Protein AF-U9TF08-F1 (afdb_monomer_lite)

Secondary structure (DSSP, 8-state):
-----TT-SS-EEEEEETTTTEEEEE--TT-EEEE-SSS-EEEE-STT-EEEES---TTTGGGT-TT------S---EEEE-STT-EEEE-TT-EEEE-STT-EEEE-----TT--S---EES-EEEEESTT-EEEE-SS-EES-EEEEEEES-EEE-TT-BS-EEEEEEES-EEE-SS-BS-EEEEEEES-EEEE-STT-EEEE-SBS-EEEE-TT-EEEESS--SEEE-

Sequence (231 aa):
MAQIPALLESGIVIGGDLEENQWVVIPYDEMNVSVKCNFPKVVHTGYKGLVYGDVLPTYWEAVAYPDEPFMPVEAPGEFVTTGKESKIWAGNGSSTVAMGEQSRIIIGIEYSPEDEEEHTINGCKAFALGDSSSASFKNPPGSDNLLITAGIDSYIDLGEATKSVGMVAGDNSTLYARDANDNVAIATGYHCDVNAENTNNTVIITGENSSAAVGEHGIIFASRILESFTI

Organism: Rhizophagus irregularis (strain DAOM 181602 / DAOM 197198 / MUCL 43194) (NCBI:txid747089)

Foldseek 3Di:
DDPDPPQFPAWDFPDDDPVQLETETEHEACGEAERDTAAYAYEYEHAQYEYEEQADPPPPVCPPDVPDDPRPPDHEYEEEYQHALYEYEGEALYEYEYNHANYEYEYEYDDDPPDPDDDEHENYEYEFEHHNYEYEYDDDEYEHYEYEYEYANYEYYNAAYEPYEYEYYEYCYEYHQQNYANYEYEYAEEAYEYENADPNYEYEYAYPAYEYEHHHPYHYHYPDDYPYYYD

Structure (mmCIF, N/CA/C/O backbone):
data_AF-U9TF08-F1
#
_entry.id   AF-U9TF08-F1
#
loop_
_atom_site.group_PDB
_atom_site.id
_atom_site.type_symbol
_atom_site.label_atom_id
_atom_site.label_alt_id
_atom_site.label_comp_id
_atom_site.label_asym_id
_atom_site.label_entity_id
_atom_site.label_seq_id
_atom_site.pdbx_PDB_ins_code
_atom_site.Cartn_x
_atom_site.Cartn_y
_atom_site.Cartn_z
_atom_site.occupancy
_atom_site.B_iso_or_equiv
_atom_site.auth_seq_id
_atom_site.auth_comp_id
_atom_site.auth_asym_id
_atom_site.auth_atom_id
_atom_site.pdbx_PDB_model_num
ATOM 1 N N . MET A 1 1 ? -11.471 -4.880 37.151 1.00 24.72 1 MET A N 1
ATOM 2 C CA . MET A 1 1 ? -12.488 -4.259 36.279 1.00 24.72 1 MET A CA 1
ATOM 3 C C . MET A 1 1 ? -11.692 -3.444 35.277 1.00 24.72 1 MET A C 1
ATOM 5 O O . MET A 1 1 ? -11.016 -2.526 35.715 1.00 24.72 1 MET A O 1
ATOM 9 N N . ALA A 1 2 ? -11.612 -3.874 34.016 1.00 29.70 2 ALA A N 1
ATOM 10 C CA . ALA A 1 2 ? -10.819 -3.164 33.013 1.00 29.70 2 ALA A CA 1
ATOM 11 C C . ALA A 1 2 ? -11.474 -1.801 32.753 1.00 29.70 2 ALA A C 1
ATOM 13 O O . ALA A 1 2 ? -12.671 -1.749 32.466 1.00 29.70 2 ALA A O 1
ATOM 14 N N . GLN A 1 3 ? -10.729 -0.709 32.929 1.00 33.22 3 GLN A N 1
ATOM 15 C CA . GLN A 1 3 ? -11.180 0.604 32.480 1.00 33.22 3 GLN A CA 1
ATOM 16 C C . GLN A 1 3 ? -11.147 0.588 30.954 1.00 33.22 3 GLN A C 1
ATOM 18 O O . GLN A 1 3 ? -10.087 0.464 30.354 1.00 33.22 3 GLN A O 1
ATOM 23 N N . ILE A 1 4 ? -12.326 0.647 30.342 1.00 41.34 4 ILE A N 1
ATOM 24 C CA . ILE A 1 4 ? -12.471 0.840 28.903 1.00 41.34 4 ILE A CA 1
ATOM 25 C C . ILE A 1 4 ? -12.124 2.316 28.639 1.00 41.34 4 ILE A C 1
ATOM 27 O O . ILE A 1 4 ? -12.751 3.177 29.266 1.00 41.34 4 ILE A O 1
ATOM 31 N N . PRO A 1 5 ? -11.136 2.635 27.781 1.00 45.94 5 PRO A N 1
ATOM 32 C CA . PRO A 1 5 ? -10.860 4.010 27.382 1.00 45.94 5 PRO A CA 1
ATOM 33 C C . PRO A 1 5 ? -12.136 4.710 26.912 1.00 45.94 5 PRO A C 1
ATOM 35 O O . PRO A 1 5 ? -12.959 4.111 26.221 1.00 45.94 5 PRO A O 1
ATOM 38 N N . ALA A 1 6 ? -12.275 5.997 27.234 1.00 41.69 6 ALA A N 1
ATOM 39 C CA . ALA A 1 6 ? -13.454 6.802 26.901 1.00 41.69 6 ALA A CA 1
ATOM 40 C C . ALA A 1 6 ? -13.754 6.911 25.385 1.00 41.69 6 ALA A C 1
ATOM 42 O O . ALA A 1 6 ? -14.790 7.446 25.013 1.00 41.69 6 ALA A O 1
ATOM 43 N N . LEU A 1 7 ? -12.864 6.406 24.522 1.00 50.41 7 LEU A N 1
ATOM 44 C CA . LEU A 1 7 ? -12.951 6.459 23.060 1.00 50.41 7 LEU A CA 1
ATOM 45 C C . LEU A 1 7 ? -13.514 5.182 22.407 1.00 50.41 7 LEU A C 1
ATOM 47 O O . LEU A 1 7 ? -13.626 5.133 21.186 1.00 50.41 7 LEU A O 1
ATOM 51 N N . LEU A 1 8 ? -13.867 4.148 23.180 1.00 49.28 8 LEU A N 1
ATOM 52 C CA . LEU A 1 8 ? -14.527 2.947 22.655 1.00 49.28 8 LEU A CA 1
ATOM 53 C C . LEU A 1 8 ? -16.046 3.081 22.786 1.00 49.28 8 LEU A C 1
ATOM 55 O O . LEU A 1 8 ? -16.654 2.587 23.739 1.00 49.28 8 LEU A O 1
ATOM 59 N N . GLU A 1 9 ? -16.673 3.745 21.816 1.00 46.28 9 GLU A N 1
ATOM 60 C CA . GLU A 1 9 ? -18.125 3.694 21.668 1.00 46.28 9 GLU A CA 1
ATOM 61 C C . GLU A 1 9 ? -18.506 2.326 21.105 1.00 46.28 9 GLU A C 1
ATOM 63 O O . GLU A 1 9 ? -18.488 2.092 19.901 1.00 46.28 9 GLU A O 1
ATOM 68 N N . SER A 1 10 ? -18.874 1.417 22.012 1.00 52.81 10 SER A N 1
ATOM 69 C CA . SER A 1 10 ? -19.314 0.043 21.741 1.00 52.81 10 SER A CA 1
ATOM 70 C C . SER A 1 10 ? -18.241 -0.870 21.122 1.00 52.81 10 SER A C 1
ATOM 72 O O . SER A 1 10 ? -17.774 -0.708 20.010 1.00 52.81 10 SER A O 1
ATOM 74 N N . GLY A 1 11 ? -17.833 -1.888 21.870 1.00 55.47 11 GLY A N 1
ATOM 75 C CA . GLY A 1 11 ? -16.849 -2.876 21.439 1.00 55.47 11 GLY A CA 1
ATOM 76 C C . GLY A 1 11 ? -16.552 -3.824 22.589 1.00 55.47 11 GLY A C 1
ATOM 77 O O . GLY A 1 11 ? -16.727 -3.464 23.756 1.00 55.47 11 GLY A O 1
ATOM 78 N N . ILE A 1 12 ? -16.149 -5.054 22.284 1.00 58.81 12 ILE A N 1
ATOM 79 C CA . ILE A 1 12 ? -15.713 -5.996 23.314 1.00 58.81 12 ILE A CA 1
ATOM 80 C C . ILE A 1 12 ? -14.197 -5.862 23.454 1.00 58.81 12 ILE A C 1
ATOM 82 O O . ILE A 1 12 ? -13.452 -6.182 22.530 1.00 58.81 12 ILE A O 1
ATOM 86 N N . VAL A 1 13 ? -13.732 -5.418 24.623 1.00 61.38 13 VAL A N 1
ATOM 87 C CA . VAL A 1 13 ? -12.320 -5.545 25.012 1.00 61.38 13 VAL A CA 1
ATOM 88 C C . VAL A 1 13 ? -12.133 -6.944 25.596 1.00 61.38 13 VAL A C 1
ATOM 90 O O . VAL A 1 13 ? -12.687 -7.250 26.651 1.00 61.38 13 VAL A O 1
ATOM 93 N N . ILE A 1 14 ? -11.408 -7.817 24.893 1.00 57.75 14 ILE A N 1
ATOM 94 C CA . ILE A 1 14 ? -11.276 -9.242 25.267 1.00 57.75 14 ILE A CA 1
ATOM 95 C C . ILE A 1 14 ? -10.065 -9.487 26.173 1.00 57.75 14 ILE A C 1
ATOM 97 O O . ILE A 1 14 ? -10.019 -10.470 26.912 1.00 57.75 14 ILE A O 1
ATOM 101 N N . GLY A 1 15 ? -9.101 -8.573 26.172 1.00 52.22 15 GLY A N 1
ATOM 102 C CA . GLY A 1 15 ? -7.923 -8.671 27.015 1.00 52.22 15 GLY A CA 1
ATOM 103 C C . GLY A 1 15 ? -6.925 -7.570 26.715 1.00 52.22 15 GLY A C 1
ATOM 104 O O . GLY A 1 15 ? -7.007 -6.895 25.687 1.00 52.22 15 GLY A O 1
ATOM 105 N N . GLY A 1 16 ? -5.998 -7.393 27.642 1.00 54.88 16 GLY A N 1
ATOM 106 C CA . GLY A 1 16 ? -4.939 -6.419 27.524 1.00 54.88 16 GLY A CA 1
ATOM 107 C C . GLY A 1 16 ? -4.168 -6.260 28.821 1.00 54.88 16 GLY A C 1
ATOM 108 O O . GLY A 1 16 ? -4.710 -6.524 29.897 1.00 54.88 16 GLY A O 1
ATOM 109 N N . ASP A 1 17 ? -2.916 -5.845 28.702 1.00 55.00 17 ASP A N 1
ATOM 110 C CA . ASP A 1 17 ? -2.120 -5.414 29.839 1.00 55.00 17 ASP A CA 1
ATOM 111 C C . ASP A 1 17 ? -2.263 -3.893 29.972 1.00 55.00 17 ASP A C 1
ATOM 113 O O . ASP A 1 17 ? -1.914 -3.134 29.066 1.00 55.00 17 ASP A O 1
ATOM 117 N N . LEU A 1 18 ? -2.851 -3.455 31.088 1.00 54.03 18 LEU A N 1
ATOM 118 C CA . LEU A 1 18 ? -3.032 -2.035 31.393 1.00 54.03 18 LEU A CA 1
ATOM 119 C C . LEU A 1 18 ? -1.706 -1.354 31.745 1.00 54.03 18 LEU A C 1
ATOM 121 O O . LEU A 1 18 ? -1.601 -0.145 31.575 1.00 54.03 18 LEU A O 1
ATOM 125 N N . GLU A 1 19 ? -0.719 -2.105 32.235 1.00 55.47 19 GLU A N 1
ATOM 126 C CA . GLU A 1 19 ? 0.608 -1.586 32.568 1.00 55.47 19 GLU A CA 1
ATOM 127 C C . GLU A 1 19 ? 1.481 -1.459 31.310 1.00 55.47 19 GLU A C 1
ATOM 129 O O . GLU A 1 19 ? 2.308 -0.553 31.232 1.00 55.47 19 GLU A O 1
ATOM 134 N N . GLU A 1 20 ? 1.245 -2.302 30.295 1.00 54.75 20 GLU A N 1
ATOM 135 C CA . GLU A 1 20 ? 1.981 -2.277 29.019 1.00 54.75 20 GLU A CA 1
ATOM 136 C C . GLU A 1 20 ? 1.215 -1.630 27.848 1.00 54.75 20 GLU A C 1
ATOM 138 O O . GLU A 1 20 ? 1.704 -1.650 26.721 1.00 54.75 20 GLU A O 1
ATOM 143 N N . ASN A 1 21 ? 0.032 -1.045 28.084 1.00 57.72 21 ASN A N 1
ATOM 144 C CA . ASN A 1 21 ? -0.818 -0.399 27.065 1.00 57.72 21 ASN A CA 1
ATOM 145 C C . ASN A 1 21 ? -1.218 -1.297 25.868 1.00 57.72 21 ASN A C 1
ATOM 147 O O . ASN A 1 21 ? -1.594 -0.810 24.803 1.00 57.72 21 ASN A O 1
ATOM 151 N N . GLN A 1 22 ? -1.204 -2.618 26.040 1.00 61.88 22 GLN A N 1
ATOM 152 C CA . GLN A 1 22 ? -1.579 -3.567 24.990 1.00 61.88 22 GLN A CA 1
ATOM 153 C C . GLN A 1 22 ? -3.049 -3.933 25.131 1.00 61.88 22 GLN A C 1
ATOM 155 O O . GLN A 1 22 ? -3.427 -4.513 26.143 1.00 61.88 22 GLN A O 1
ATOM 160 N N . TRP A 1 23 ? -3.883 -3.671 24.125 1.00 65.38 23 TRP A N 1
ATOM 161 C CA . TRP A 1 23 ? -5.315 -3.998 24.169 1.00 65.38 23 TRP A CA 1
ATOM 162 C C . TRP A 1 23 ? -5.754 -4.715 22.910 1.00 65.38 23 TRP A C 1
ATOM 164 O O . TRP A 1 23 ? -5.367 -4.292 21.829 1.00 65.38 23 TRP A O 1
ATOM 174 N N . VAL A 1 24 ? -6.613 -5.727 23.056 1.00 68.00 24 VAL A N 1
ATOM 175 C CA . VAL A 1 24 ? -7.342 -6.351 21.946 1.00 68.00 24 VAL A CA 1
ATOM 176 C C . VAL A 1 24 ? -8.797 -5.908 21.991 1.00 68.00 24 VAL A C 1
ATOM 178 O O . VAL A 1 24 ? -9.553 -6.265 22.904 1.00 68.00 24 VAL A O 1
ATOM 181 N N . VAL A 1 25 ? -9.187 -5.141 20.978 1.00 69.44 25 VAL A N 1
ATOM 182 C CA . VAL A 1 25 ? -10.553 -4.647 20.786 1.00 69.44 25 VAL A CA 1
ATOM 183 C C . VAL A 1 25 ? -11.191 -5.410 19.633 1.00 69.44 25 VAL A C 1
ATOM 185 O O . VAL A 1 25 ? -10.618 -5.418 18.545 1.00 69.44 25 VAL A O 1
ATOM 188 N N . ILE A 1 26 ? -12.371 -6.000 19.868 1.00 71.81 26 ILE A N 1
ATOM 189 C CA . ILE A 1 26 ? -13.253 -6.548 18.828 1.00 71.81 26 ILE A CA 1
ATOM 190 C C . ILE A 1 26 ? -14.518 -5.674 18.719 1.00 71.81 26 ILE A C 1
ATOM 192 O O . ILE A 1 26 ? -15.444 -5.815 19.526 1.00 71.81 26 ILE A O 1
ATOM 196 N N . PRO A 1 27 ? -14.551 -4.743 17.757 1.00 70.62 27 PRO A N 1
ATOM 197 C CA . PRO A 1 27 ? -15.706 -3.914 17.423 1.00 70.62 27 PRO A CA 1
ATOM 198 C C . PRO A 1 27 ? -16.693 -4.633 16.478 1.00 70.62 27 PRO A C 1
ATOM 200 O O . PRO A 1 27 ? -16.339 -5.619 15.821 1.00 70.62 27 PRO A O 1
ATOM 203 N N . TYR A 1 28 ? -17.928 -4.125 16.417 1.00 75.12 28 TYR A N 1
ATOM 204 C CA . TYR A 1 28 ? -19.001 -4.592 15.524 1.00 75.12 28 TYR A CA 1
ATOM 205 C C . TYR A 1 28 ? -19.002 -3.820 14.187 1.00 75.12 28 TYR A C 1
ATOM 207 O O . TYR A 1 28 ? -18.103 -3.026 13.921 1.00 75.12 28 TYR A O 1
ATOM 215 N N . ASP A 1 29 ? -19.996 -4.071 13.331 1.00 79.69 29 ASP A N 1
ATOM 216 C CA . ASP A 1 29 ? -20.198 -3.331 12.078 1.00 79.69 29 ASP A CA 1
ATOM 217 C C . ASP A 1 29 ? -20.279 -1.814 12.322 1.00 79.69 29 ASP A C 1
ATOM 219 O O . ASP A 1 29 ? -20.870 -1.363 13.303 1.00 79.69 29 ASP A O 1
ATOM 223 N N . GLU A 1 30 ? -19.688 -1.045 11.405 1.00 77.56 30 GLU A N 1
ATOM 224 C CA . GLU A 1 30 ? -19.712 0.423 11.324 1.00 77.56 30 GLU A CA 1
ATOM 225 C C . GLU A 1 30 ? -19.108 1.156 12.532 1.00 77.56 30 GLU A C 1
ATOM 227 O O . GLU A 1 30 ? -19.297 2.361 12.699 1.00 77.56 30 GLU A O 1
ATOM 232 N N . MET A 1 31 ? -18.359 0.450 13.380 1.00 73.38 31 MET A N 1
ATOM 233 C CA . MET A 1 31 ? -17.754 1.045 14.565 1.00 73.38 31 MET A CA 1
ATOM 234 C C . MET A 1 31 ? -16.397 1.677 14.280 1.00 73.38 31 MET A C 1
ATOM 236 O O . MET A 1 31 ? -15.546 1.135 13.572 1.00 73.38 31 MET A O 1
ATOM 240 N N . ASN A 1 32 ? -16.187 2.830 14.911 1.00 72.44 32 ASN A N 1
ATOM 241 C CA . ASN A 1 32 ? -14.924 3.543 14.878 1.00 72.44 32 ASN A CA 1
ATOM 242 C C . ASN A 1 32 ? -14.111 3.175 16.121 1.00 72.44 32 ASN A C 1
ATOM 244 O O . ASN A 1 32 ? -14.554 3.379 17.250 1.00 72.44 32 ASN A O 1
ATOM 248 N N . VAL A 1 33 ? -12.900 2.671 15.918 1.00 71.19 33 VAL A N 1
ATOM 249 C CA . VAL A 1 33 ? -11.935 2.389 16.978 1.00 71.19 33 VAL A CA 1
ATOM 250 C C . VAL A 1 33 ? -10.788 3.375 16.847 1.00 71.19 33 VAL A C 1
ATOM 252 O O . VAL A 1 33 ? -9.981 3.272 15.930 1.00 71.19 33 VAL A O 1
ATOM 255 N N . SER A 1 34 ? -10.711 4.334 17.767 1.00 69.69 34 SER A N 1
ATOM 256 C CA . SER A 1 34 ? -9.551 5.216 17.900 1.00 69.69 34 SER A CA 1
ATOM 257 C C . SER A 1 34 ? -8.693 4.734 19.055 1.00 69.69 34 SER A C 1
ATOM 259 O O . SER A 1 34 ? -9.174 4.652 20.188 1.00 69.69 34 SER A O 1
ATOM 261 N N . VAL A 1 35 ? -7.433 4.402 18.771 1.00 65.50 35 VAL A N 1
ATOM 262 C CA . VAL A 1 35 ? -6.493 3.982 19.808 1.00 65.50 35 VAL A CA 1
ATOM 263 C C . VAL A 1 35 ? -5.399 5.020 19.978 1.00 65.50 35 VAL A C 1
ATOM 265 O O . VAL A 1 35 ? -4.697 5.362 19.032 1.00 65.50 35 VAL A O 1
ATOM 268 N N . LYS A 1 36 ? -5.299 5.524 21.210 1.00 57.78 36 LYS A N 1
ATOM 269 C CA . LYS A 1 36 ? -4.335 6.534 21.653 1.00 57.78 36 LYS A CA 1
ATOM 270 C C . LYS A 1 36 ? -3.498 5.952 22.790 1.00 57.78 36 LYS A C 1
ATOM 272 O O . LYS A 1 36 ? -3.764 6.231 23.959 1.00 57.78 36 LYS A O 1
ATOM 277 N N . CYS A 1 37 ? -2.584 5.041 22.475 1.00 52.22 37 CYS A N 1
ATOM 278 C CA . CYS A 1 37 ? -1.717 4.409 23.469 1.00 52.22 37 CYS A CA 1
ATOM 279 C C . CYS A 1 37 ? -0.435 3.875 22.841 1.00 52.22 37 CYS A C 1
ATOM 281 O O . CYS A 1 37 ? -0.342 3.769 21.623 1.00 52.22 37 CYS A O 1
ATOM 283 N N . ASN A 1 38 ? 0.523 3.488 23.680 1.00 53.28 38 ASN A N 1
ATOM 284 C CA . ASN A 1 38 ? 1.717 2.782 23.225 1.00 53.28 38 ASN A CA 1
ATOM 285 C C . ASN A 1 38 ? 1.347 1.309 22.964 1.00 53.28 38 ASN A C 1
ATOM 287 O O . ASN A 1 38 ? 0.740 0.688 23.825 1.00 53.28 38 ASN A O 1
ATOM 291 N N . PHE A 1 39 ? 1.724 0.731 21.819 1.00 63.91 39 PHE A N 1
ATOM 292 C CA . PHE A 1 39 ? 1.479 -0.685 21.458 1.00 63.91 39 PHE A CA 1
ATOM 293 C C . PHE A 1 39 ? 0.009 -1.122 21.235 1.00 63.91 39 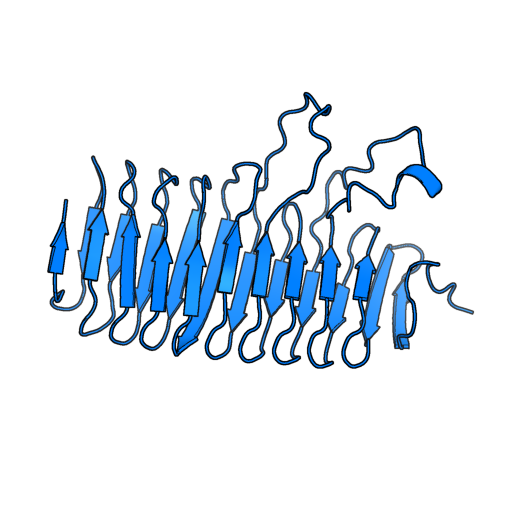PHE A C 1
ATOM 295 O O . PHE A 1 39 ? -0.389 -2.206 21.686 1.00 63.91 39 PHE A O 1
ATOM 302 N N . PRO A 1 40 ? -0.821 -0.349 20.512 1.00 68.50 40 PRO A N 1
ATOM 303 C CA . PRO A 1 40 ? -2.195 -0.755 20.241 1.00 68.50 40 PRO A CA 1
ATOM 304 C C . PRO A 1 40 ? -2.246 -2.013 19.357 1.00 68.50 40 PRO A C 1
ATOM 306 O O . PRO A 1 40 ? -1.500 -2.116 18.383 1.00 68.50 40 PRO A O 1
ATOM 309 N N . LYS A 1 41 ? -3.145 -2.958 19.681 1.00 76.75 41 LYS A N 1
ATOM 310 C CA . LYS A 1 41 ? -3.399 -4.185 18.900 1.00 76.75 41 LYS A CA 1
ATOM 311 C C . LYS A 1 41 ? -4.879 -4.348 18.563 1.00 76.75 41 LYS A C 1
ATOM 313 O O . LYS A 1 41 ? -5.631 -5.020 19.263 1.00 76.75 41 LYS A O 1
ATOM 318 N N . VAL A 1 42 ? -5.340 -3.753 17.471 1.00 77.00 42 VAL A N 1
ATOM 319 C CA . VAL A 1 42 ? -6.777 -3.786 17.133 1.00 77.00 42 VAL A CA 1
ATOM 320 C C . VAL A 1 42 ? -7.100 -4.927 16.182 1.00 77.00 42 VAL A C 1
ATOM 322 O O . VAL A 1 42 ? -6.393 -5.123 15.198 1.00 77.00 42 VAL A O 1
ATOM 325 N N . VAL A 1 43 ? -8.211 -5.628 16.431 1.00 81.00 43 VAL A N 1
ATOM 326 C CA . VAL A 1 43 ? -8.800 -6.575 15.476 1.00 81.00 43 VAL A CA 1
ATOM 327 C C . VAL A 1 43 ? -10.247 -6.174 15.197 1.00 81.00 43 VAL A C 1
ATOM 329 O O . VAL A 1 43 ? -11.154 -6.511 15.951 1.00 81.00 43 VAL A O 1
ATOM 332 N N . HIS A 1 44 ? -10.479 -5.473 14.090 1.00 78.00 44 HIS A N 1
ATOM 333 C CA . HIS A 1 44 ? -11.811 -5.107 13.613 1.00 78.00 44 HIS A CA 1
ATOM 334 C C . HIS A 1 44 ? -12.393 -6.203 12.712 1.00 78.00 44 HIS A C 1
ATOM 336 O O . HIS A 1 44 ? -11.731 -6.680 11.799 1.00 78.00 44 HIS A O 1
ATOM 342 N N . THR A 1 45 ? -13.643 -6.613 12.929 1.00 83.00 45 THR A N 1
ATOM 343 C CA . THR A 1 45 ? -14.276 -7.652 12.083 1.00 83.00 45 THR A CA 1
ATOM 344 C C . THR A 1 45 ? -15.536 -7.189 11.370 1.00 83.00 45 THR A C 1
ATOM 346 O O . THR A 1 45 ? -15.938 -7.814 10.391 1.00 83.00 45 THR A O 1
ATOM 349 N N . GLY A 1 46 ? -16.129 -6.083 11.818 1.00 78.56 46 GLY A N 1
ATOM 350 C CA . GLY A 1 46 ? -17.375 -5.583 11.263 1.00 78.56 46 GLY A CA 1
ATOM 351 C C . GLY A 1 46 ? -17.246 -4.903 9.899 1.00 78.56 46 GLY A C 1
ATOM 352 O O . GLY A 1 46 ? -16.204 -4.340 9.566 1.00 78.56 46 GLY A O 1
ATOM 353 N N . TYR A 1 47 ? -18.329 -4.942 9.127 1.00 85.44 47 TYR A N 1
ATOM 354 C CA . TYR A 1 47 ? -18.517 -4.217 7.869 1.00 85.44 47 TYR A CA 1
ATOM 355 C C . TYR A 1 47 ? -18.336 -2.709 8.064 1.00 85.44 47 TYR A C 1
ATOM 357 O O . TYR A 1 47 ? -18.829 -2.170 9.048 1.00 85.44 47 TYR A O 1
ATOM 365 N N . LYS A 1 48 ? -17.658 -2.016 7.138 1.00 83.12 48 LYS A N 1
ATOM 366 C CA . LYS A 1 48 ? -17.428 -0.555 7.195 1.00 83.12 48 LYS A CA 1
ATOM 367 C C . LYS A 1 48 ? -16.771 -0.058 8.486 1.00 83.12 48 LYS A C 1
ATOM 369 O O . LYS A 1 48 ? -16.971 1.082 8.900 1.00 83.12 48 LYS A O 1
ATOM 374 N N . GLY A 1 49 ? -15.969 -0.909 9.115 1.00 76.88 49 GLY A N 1
ATOM 375 C CA . GLY A 1 49 ? -15.193 -0.538 10.285 1.00 76.88 49 GLY A CA 1
ATOM 376 C C . GLY A 1 49 ? -14.159 0.532 10.000 1.00 76.88 49 GLY A C 1
ATOM 377 O O . GLY A 1 49 ? -13.566 0.548 8.919 1.00 76.88 49 GLY A O 1
ATOM 378 N N . LEU A 1 50 ? -13.870 1.369 10.990 1.00 77.62 50 LEU A N 1
ATOM 379 C CA . LEU A 1 50 ? -12.792 2.346 10.901 1.00 77.62 50 LEU A CA 1
ATOM 380 C C . LEU A 1 50 ? -11.856 2.213 12.094 1.00 77.62 50 LEU A C 1
ATOM 382 O O . LEU A 1 50 ? -12.275 2.337 13.239 1.00 77.62 50 LEU A O 1
ATOM 386 N N . VAL A 1 51 ? -10.576 1.982 11.828 1.00 78.00 51 VAL A N 1
ATOM 387 C CA . VAL A 1 51 ? -9.534 1.911 12.854 1.00 78.00 51 VAL A CA 1
ATOM 388 C C . VAL A 1 51 ? -8.575 3.077 12.661 1.00 78.00 51 VAL A C 1
ATOM 390 O O . VAL A 1 51 ? -7.997 3.224 11.587 1.00 78.00 51 VAL A O 1
ATOM 393 N N . TYR A 1 52 ? -8.400 3.889 13.699 1.00 73.25 52 TYR A N 1
ATOM 394 C CA . TYR A 1 52 ? -7.383 4.932 13.775 1.00 73.25 52 TYR A CA 1
ATOM 395 C C . TYR A 1 52 ? -6.283 4.498 14.734 1.00 73.25 52 TYR A C 1
ATOM 397 O O . TYR A 1 52 ? -6.554 4.195 15.901 1.00 73.25 52 TYR A O 1
ATOM 405 N N . GLY A 1 53 ? -5.055 4.511 14.237 1.00 66.44 53 GLY A N 1
ATOM 406 C CA . GLY A 1 53 ? -3.860 4.178 14.987 1.00 66.44 53 GLY A CA 1
ATOM 407 C C . GLY A 1 53 ? -2.784 5.222 14.784 1.00 66.44 53 GLY A C 1
ATOM 408 O O . GLY A 1 53 ? -2.300 5.355 13.671 1.00 66.44 53 GLY A O 1
ATOM 409 N N . ASP A 1 54 ? -2.396 5.949 15.825 1.00 59.25 54 ASP A N 1
ATOM 410 C CA . ASP A 1 54 ? -1.325 6.955 15.729 1.00 59.25 54 ASP A CA 1
ATOM 411 C C . ASP A 1 54 ? -1.630 8.088 14.721 1.00 59.25 54 ASP A C 1
ATOM 413 O O . ASP A 1 54 ? -0.739 8.618 14.060 1.00 59.25 54 ASP A O 1
ATOM 417 N N . VAL A 1 55 ? -2.912 8.456 14.591 1.00 51.94 55 VAL A N 1
ATOM 418 C CA . VAL A 1 55 ? -3.398 9.552 13.733 1.00 51.94 55 VAL A CA 1
ATOM 419 C C . VAL A 1 55 ? -4.166 10.536 14.60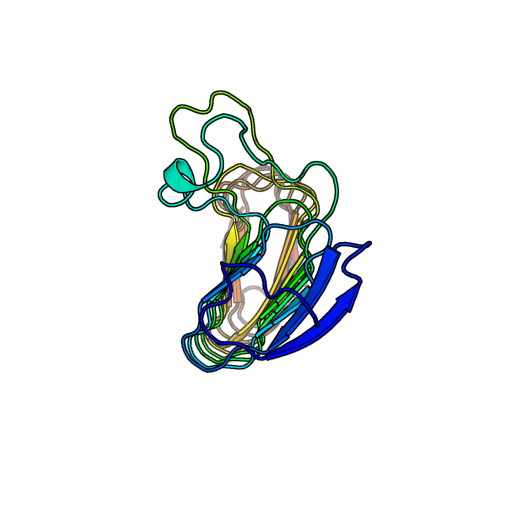1 1.00 51.94 55 VAL A C 1
ATOM 421 O O . VAL A 1 55 ? -5.116 10.134 15.277 1.00 51.94 55 VAL A O 1
ATOM 424 N N . LEU A 1 56 ? -3.788 11.814 14.564 1.00 49.72 56 LEU A N 1
ATOM 425 C CA . LEU A 1 56 ? -4.498 12.885 15.260 1.00 49.72 56 LEU A CA 1
ATOM 426 C C . LEU A 1 56 ? -5.669 13.361 14.387 1.00 49.72 56 LEU A C 1
ATOM 428 O O . LEU A 1 56 ? -5.437 14.034 13.388 1.00 49.72 56 LEU A O 1
ATOM 432 N N . PRO A 1 57 ? -6.946 13.079 14.702 1.00 42.12 57 PRO A N 1
ATOM 433 C CA . PRO A 1 57 ? -8.024 13.824 14.075 1.00 42.12 57 PRO A CA 1
ATOM 434 C C . PRO A 1 57 ? -7.947 15.267 14.586 1.00 42.12 57 PRO A C 1
ATOM 436 O O . PRO A 1 57 ? -8.305 15.554 15.732 1.00 42.12 57 PRO A O 1
ATOM 439 N N . THR A 1 58 ? -7.519 16.168 13.704 1.00 39.84 58 THR A N 1
ATOM 440 C CA . THR A 1 58 ? -7.283 17.615 13.901 1.00 39.84 58 THR A CA 1
ATOM 441 C C . THR A 1 58 ? -8.470 18.426 14.451 1.00 39.84 58 THR A C 1
ATOM 443 O O . THR A 1 58 ? -8.384 19.644 14.558 1.00 39.84 58 THR A O 1
ATOM 446 N N . TYR A 1 59 ? -9.581 17.798 14.846 1.00 37.56 59 TYR A N 1
ATOM 447 C CA . TYR A 1 59 ? -10.758 18.498 15.365 1.00 37.56 59 TYR A CA 1
ATOM 448 C C . TYR A 1 59 ? -11.285 18.007 16.720 1.00 37.56 59 TYR A C 1
ATOM 450 O O . TYR A 1 59 ? -12.017 18.743 17.378 1.00 37.56 59 TYR A O 1
ATOM 458 N N . TRP A 1 60 ? -10.920 16.806 17.183 1.00 37.97 60 TRP A N 1
ATOM 459 C CA . TRP A 1 60 ? -11.453 16.273 18.450 1.00 37.97 60 TRP A CA 1
ATOM 460 C C . TRP A 1 60 ? -10.510 16.417 19.650 1.00 37.97 60 TRP A C 1
ATOM 462 O O . TRP A 1 60 ? -10.942 16.240 20.789 1.00 37.97 60 TRP A O 1
ATOM 472 N N . GLU A 1 61 ? -9.247 16.783 19.431 1.00 40.47 61 GLU A N 1
ATOM 473 C CA . GLU A 1 61 ? -8.249 16.893 20.506 1.00 40.47 61 GLU A CA 1
ATOM 474 C C . GLU A 1 61 ? -8.203 18.239 21.223 1.00 40.47 61 GLU A C 1
ATOM 476 O O . GLU A 1 61 ? -7.686 18.305 22.336 1.00 40.47 61 GLU A O 1
ATOM 481 N N . ALA A 1 62 ? -8.891 19.262 20.709 1.00 36.44 62 ALA A N 1
ATOM 482 C CA . ALA A 1 62 ? -9.076 20.518 21.437 1.00 36.44 62 ALA A CA 1
ATOM 483 C C . ALA A 1 62 ? -9.887 20.366 22.749 1.00 36.44 62 ALA A C 1
ATOM 485 O O . ALA A 1 62 ? -10.039 21.334 23.490 1.00 36.44 62 ALA A O 1
ATOM 486 N N . VAL A 1 63 ? -10.432 19.177 23.051 1.00 37.16 63 VAL A N 1
ATOM 487 C CA . VAL A 1 63 ? -11.296 18.945 24.224 1.00 37.16 63 VAL A CA 1
ATOM 488 C C . VAL A 1 63 ? -10.628 18.102 25.321 1.00 37.16 63 VAL A C 1
ATOM 490 O O . VAL A 1 63 ? -11.091 18.139 26.458 1.00 37.16 63 VAL A O 1
ATOM 493 N N . ALA A 1 64 ? -9.546 17.364 25.034 1.00 37.91 64 ALA A N 1
ATOM 494 C CA . ALA A 1 64 ? -8.971 16.419 26.004 1.00 37.91 64 ALA A CA 1
ATOM 495 C C . ALA A 1 64 ? -7.596 16.832 26.557 1.00 37.91 64 ALA A C 1
ATOM 497 O O . ALA A 1 64 ? -7.382 16.678 27.757 1.00 37.91 64 ALA A O 1
ATOM 498 N N . TYR A 1 65 ? -6.697 17.379 25.730 1.00 35.25 65 TYR A N 1
ATOM 499 C CA . TYR A 1 65 ? -5.336 17.763 26.135 1.00 35.25 65 TYR A CA 1
ATOM 500 C C . TYR A 1 65 ? -4.853 18.956 25.286 1.00 35.25 65 TYR A C 1
ATOM 502 O O . TYR A 1 65 ? -4.193 18.757 24.275 1.00 35.25 65 TYR A O 1
ATOM 510 N N . PRO A 1 66 ? -5.230 20.197 25.640 1.00 34.16 66 PRO A N 1
ATOM 511 C CA . PRO A 1 66 ? -5.015 21.377 24.794 1.00 34.16 66 PRO A CA 1
ATOM 512 C C . PRO A 1 66 ? -3.556 21.858 24.684 1.00 34.16 66 PRO A C 1
ATOM 514 O O . PRO A 1 66 ? -3.296 22.734 23.866 1.00 34.16 66 PRO A O 1
ATOM 517 N N . ASP A 1 67 ? -2.622 21.307 25.469 1.00 32.12 67 ASP A N 1
ATOM 518 C CA . ASP A 1 67 ? -1.280 21.886 25.642 1.00 32.12 67 ASP A CA 1
ATOM 519 C C . ASP A 1 67 ? -0.112 20.978 25.203 1.00 32.12 67 ASP A C 1
ATOM 521 O O . ASP A 1 67 ? 1.040 21.387 25.332 1.00 32.12 67 ASP A O 1
ATOM 525 N N . GLU A 1 68 ? -0.360 19.774 24.670 1.00 31.27 68 GLU A N 1
ATOM 526 C CA . GLU A 1 68 ? 0.715 18.892 24.184 1.00 31.27 68 GLU A CA 1
ATOM 527 C C . GLU A 1 68 ? 0.338 18.236 22.843 1.00 31.27 68 GLU A C 1
ATOM 529 O O . GLU A 1 68 ? -0.673 17.530 22.783 1.00 31.27 68 GLU A O 1
ATOM 534 N N . PRO A 1 69 ? 1.125 18.420 21.760 1.00 34.09 69 PRO A N 1
ATOM 535 C CA . PRO A 1 69 ? 0.989 17.592 20.571 1.00 34.09 69 PRO A CA 1
ATOM 536 C C . PRO A 1 69 ? 1.391 16.164 20.951 1.00 34.09 69 PRO A C 1
ATOM 538 O O . PRO A 1 69 ? 2.569 15.863 21.146 1.00 34.09 69 PRO A O 1
ATOM 541 N N . PHE A 1 70 ? 0.410 15.273 21.111 1.00 41.62 70 PHE A N 1
ATOM 542 C CA . PHE A 1 70 ? 0.685 13.863 21.367 1.00 41.62 70 PHE A CA 1
ATOM 543 C C . PHE A 1 70 ? 1.172 13.209 20.073 1.00 41.62 70 PHE A C 1
ATOM 545 O O . PHE A 1 70 ? 0.415 12.597 19.327 1.00 41.62 70 PHE A O 1
ATOM 552 N N . MET A 1 71 ? 2.460 13.347 19.794 1.00 43.22 71 MET A N 1
ATOM 553 C CA . MET A 1 71 ? 3.148 12.469 18.861 1.00 43.22 71 MET A CA 1
ATOM 554 C C . MET A 1 71 ? 3.494 11.198 19.636 1.00 43.22 71 MET A C 1
ATOM 556 O O . MET A 1 71 ? 4.184 11.304 20.653 1.00 43.22 71 MET A O 1
ATOM 560 N N . PRO A 1 72 ? 3.045 9.995 19.235 1.00 45.84 72 PRO A N 1
ATOM 561 C CA . PRO A 1 72 ? 3.599 8.778 19.798 1.00 45.84 72 PRO A CA 1
ATOM 562 C C . PRO A 1 72 ? 5.069 8.684 19.377 1.00 45.84 72 PRO A C 1
ATOM 564 O O . PRO A 1 72 ? 5.437 8.247 18.287 1.00 45.84 72 PRO A O 1
ATOM 567 N N . VAL A 1 73 ? 5.910 9.169 20.281 1.00 44.88 73 VAL A N 1
ATOM 568 C CA . VAL A 1 73 ? 7.349 8.981 20.315 1.00 44.88 73 VAL A CA 1
ATOM 569 C C . VAL A 1 73 ? 7.570 7.484 20.582 1.00 44.88 73 VAL A C 1
ATOM 571 O O . VAL A 1 73 ? 7.219 6.982 21.644 1.00 44.88 73 VAL A O 1
ATOM 574 N N . GLU A 1 74 ? 8.111 6.781 19.581 1.00 50.50 74 GLU A N 1
ATOM 575 C CA . GLU A 1 74 ? 8.911 5.538 19.678 1.00 50.50 74 GLU A CA 1
ATOM 576 C C . GLU A 1 74 ? 8.314 4.150 19.362 1.00 50.50 74 GLU A C 1
ATOM 578 O O . GLU A 1 74 ? 9.127 3.252 19.128 1.00 50.50 74 GLU A O 1
ATOM 583 N N . ALA A 1 75 ? 6.997 3.900 19.270 1.00 57.47 75 ALA A N 1
ATOM 584 C CA . ALA A 1 75 ? 6.520 2.512 19.087 1.00 57.47 75 ALA A CA 1
ATOM 585 C C . ALA A 1 75 ? 5.366 2.318 18.079 1.00 57.47 75 ALA A C 1
ATOM 587 O O . ALA A 1 75 ? 4.310 2.918 18.251 1.00 57.47 75 ALA A O 1
ATOM 588 N N . PRO A 1 76 ? 5.517 1.424 17.078 1.00 71.50 76 PRO A N 1
ATOM 589 C CA . PRO A 1 76 ? 4.526 1.233 16.021 1.00 71.50 76 PRO A CA 1
ATOM 590 C C . PRO A 1 76 ? 3.291 0.438 16.465 1.00 71.50 76 PRO A C 1
ATOM 592 O O . PRO A 1 76 ? 3.421 -0.639 17.051 1.00 71.50 76 PRO A O 1
ATOM 595 N N . GLY A 1 77 ? 2.092 0.918 16.124 1.00 77.12 77 GLY A N 1
ATOM 596 C CA . GLY A 1 77 ? 0.846 0.175 16.332 1.00 77.12 77 GLY A CA 1
ATOM 597 C C . GLY A 1 77 ? 0.637 -1.017 15.385 1.00 77.12 77 GLY A C 1
ATOM 598 O O . GLY A 1 77 ? 1.106 -1.020 14.244 1.00 77.12 77 GLY A O 1
ATOM 599 N N . GLU A 1 78 ? -0.110 -2.025 15.848 1.00 86.00 78 GLU A N 1
ATOM 600 C CA . GLU A 1 78 ? -0.528 -3.195 15.067 1.00 86.00 78 GLU A CA 1
ATOM 601 C C . GLU A 1 78 ? -2.052 -3.184 14.858 1.00 86.00 78 GLU A C 1
ATOM 603 O O . GLU A 1 78 ? -2.837 -3.211 15.809 1.00 86.00 78 GLU A O 1
ATOM 608 N N . PHE A 1 79 ? -2.501 -3.179 13.603 1.00 86.19 79 PHE A N 1
ATOM 609 C CA . PHE A 1 79 ? -3.926 -3.042 13.287 1.00 86.19 79 PHE A CA 1
ATOM 610 C C . PHE A 1 79 ? -4.367 -4.080 12.266 1.00 86.19 79 PHE A C 1
ATOM 612 O O . PHE A 1 79 ? -3.786 -4.197 11.190 1.00 86.19 79 PHE A O 1
ATOM 619 N N . VAL A 1 80 ? -5.430 -4.812 12.578 1.00 90.94 80 VAL A N 1
ATOM 620 C CA . VAL A 1 80 ? -6.036 -5.786 11.676 1.00 90.94 80 VAL A CA 1
ATOM 621 C C . VAL A 1 80 ? -7.509 -5.452 11.491 1.00 90.94 80 VAL A C 1
ATOM 623 O O . VAL A 1 80 ? -8.221 -5.227 12.467 1.00 90.94 80 VAL A O 1
ATOM 626 N N . THR A 1 81 ? -7.993 -5.459 10.251 1.00 89.31 81 THR A N 1
ATOM 627 C CA . THR A 1 81 ? -9.425 -5.541 9.955 1.00 89.31 81 THR A CA 1
ATOM 628 C C . THR A 1 81 ? -9.719 -6.672 8.980 1.00 89.31 81 THR A C 1
ATOM 630 O O . THR A 1 81 ? -8.950 -6.907 8.054 1.00 89.31 81 THR A O 1
ATOM 633 N N . THR A 1 82 ? -10.827 -7.381 9.163 1.00 90.38 82 THR A N 1
ATOM 634 C CA . THR A 1 82 ? -11.322 -8.399 8.218 1.00 90.38 82 THR A CA 1
ATOM 635 C C . THR A 1 82 ? -12.678 -8.037 7.618 1.00 90.38 82 THR A C 1
ATOM 637 O O . THR A 1 82 ? -13.230 -8.808 6.839 1.00 90.38 82 THR A O 1
ATOM 640 N N . GLY A 1 83 ? -13.260 -6.903 8.011 1.00 88.31 83 GLY A N 1
ATOM 641 C CA . GLY A 1 83 ? -14.565 -6.485 7.516 1.00 88.31 83 GLY A CA 1
ATOM 642 C C . GLY A 1 83 ? -14.485 -5.945 6.091 1.00 88.31 83 GLY A C 1
ATOM 643 O O . GLY A 1 83 ? -13.538 -5.243 5.741 1.00 88.31 83 GLY A O 1
ATOM 644 N N . LYS A 1 84 ? -15.506 -6.217 5.275 1.00 93.19 84 LYS A N 1
ATOM 645 C CA . LYS A 1 84 ? -15.683 -5.572 3.964 1.00 93.19 84 LYS A CA 1
ATOM 646 C C . LYS A 1 84 ? -15.833 -4.051 4.127 1.00 93.19 84 LYS A C 1
ATOM 648 O O . LYS A 1 84 ? -16.398 -3.601 5.123 1.00 93.19 84 LYS A O 1
ATOM 653 N N . GLU A 1 85 ? -15.339 -3.280 3.159 1.00 92.25 85 GLU A N 1
ATOM 654 C CA . GLU A 1 85 ? -15.367 -1.807 3.126 1.00 92.25 85 GLU A CA 1
ATOM 655 C C . GLU A 1 85 ? -14.719 -1.148 4.355 1.00 92.25 85 GLU A C 1
ATOM 657 O O . GLU A 1 85 ? -15.002 0.006 4.680 1.00 92.25 85 GLU A O 1
ATOM 662 N N . SER A 1 86 ? -13.861 -1.879 5.070 1.00 88.75 86 SER A N 1
ATOM 663 C CA . SER A 1 86 ? -13.234 -1.360 6.280 1.00 88.75 86 SER A CA 1
ATOM 664 C C . SER A 1 86 ? -12.010 -0.531 5.952 1.00 88.75 86 SER A C 1
ATOM 666 O O . SER A 1 86 ? -11.320 -0.743 4.955 1.00 88.75 86 SER A O 1
ATOM 668 N N . LYS A 1 87 ? -11.694 0.398 6.843 1.00 89.25 87 LYS A N 1
ATOM 669 C CA . LYS A 1 87 ? -10.570 1.299 6.684 1.00 89.25 87 LYS A CA 1
ATOM 670 C C . LYS A 1 87 ? -9.688 1.288 7.922 1.00 89.25 87 LYS A C 1
ATOM 672 O O . LYS A 1 87 ? -10.170 1.384 9.046 1.00 89.25 87 LYS A O 1
ATOM 677 N N . ILE A 1 88 ? -8.385 1.225 7.700 1.00 87.62 88 ILE A N 1
ATOM 678 C CA . ILE A 1 88 ? -7.372 1.516 8.707 1.00 87.62 88 ILE A CA 1
ATOM 679 C C . ILE A 1 88 ? -6.691 2.816 8.297 1.00 87.62 88 ILE A C 1
ATOM 681 O O . ILE A 1 88 ? -6.306 2.987 7.140 1.00 87.62 88 ILE A O 1
ATOM 685 N N . TRP A 1 89 ? -6.548 3.736 9.239 1.00 86.00 89 TRP A N 1
ATOM 686 C CA . TRP A 1 89 ? -5.654 4.872 9.119 1.00 86.00 89 TRP A CA 1
ATOM 687 C C . TRP A 1 89 ? -4.575 4.730 10.177 1.00 86.00 89 TRP A C 1
ATOM 689 O O . TRP A 1 89 ? -4.893 4.697 11.366 1.00 86.00 89 TRP A O 1
ATOM 699 N N . ALA A 1 90 ? -3.328 4.601 9.740 1.00 82.75 90 ALA A N 1
ATOM 700 C CA . ALA A 1 90 ? -2.217 4.314 10.625 1.00 82.75 90 ALA A CA 1
ATOM 701 C C . ALA A 1 90 ? -1.054 5.297 10.450 1.00 82.75 90 ALA A C 1
ATOM 703 O O . ALA A 1 90 ? -0.779 5.759 9.342 1.00 82.75 90 ALA A O 1
ATOM 704 N N . GLY A 1 91 ? -0.394 5.619 11.560 1.00 78.94 91 GLY A N 1
ATOM 705 C CA . GLY A 1 91 ? 0.751 6.519 11.624 1.00 78.94 91 GLY A CA 1
ATOM 706 C C . GLY A 1 91 ? 2.102 5.808 11.521 1.00 78.94 91 GLY A C 1
ATOM 707 O O . GLY A 1 91 ? 2.216 4.691 11.005 1.00 78.94 91 GLY A O 1
ATOM 708 N N . ASN A 1 92 ? 3.135 6.490 12.015 1.00 81.94 92 ASN A N 1
ATOM 709 C CA . ASN A 1 92 ? 4.546 6.129 11.884 1.00 81.94 92 ASN A CA 1
ATOM 710 C C . ASN A 1 92 ? 4.881 4.704 12.376 1.00 81.94 92 ASN A C 1
ATOM 712 O O . ASN A 1 92 ? 4.434 4.276 13.436 1.00 81.94 92 ASN A O 1
ATOM 716 N N . GLY A 1 93 ? 5.669 3.956 11.598 1.00 84.38 93 GLY A N 1
ATOM 717 C CA . GLY A 1 93 ? 6.119 2.591 11.900 1.00 84.38 93 GLY A CA 1
ATOM 718 C C . GLY A 1 93 ? 5.043 1.497 11.908 1.00 84.38 93 GLY A C 1
ATOM 719 O O . GLY A 1 93 ? 5.381 0.317 12.027 1.00 84.38 93 GLY A O 1
ATOM 720 N N . SER A 1 94 ? 3.762 1.853 11.800 1.00 86.38 94 SER A N 1
ATOM 721 C CA . SER A 1 94 ? 2.640 0.930 11.993 1.00 86.38 94 SER A CA 1
ATOM 722 C C . SER A 1 94 ? 2.699 -0.326 11.116 1.00 86.38 94 SER A C 1
ATOM 724 O O . SER A 1 94 ? 3.154 -0.308 9.972 1.00 86.38 94 SER A O 1
ATOM 726 N N . SER A 1 95 ? 2.209 -1.443 11.652 1.00 91.50 95 SER A N 1
ATOM 727 C CA . SER A 1 95 ? 2.062 -2.714 10.939 1.00 91.50 95 SER A CA 1
ATOM 728 C C . SER A 1 95 ? 0.585 -3.074 10.818 1.00 91.50 95 SER A C 1
ATOM 730 O O . SER A 1 95 ? -0.092 -3.343 11.807 1.00 91.50 95 SER A O 1
ATOM 732 N N . THR A 1 96 ? 0.061 -3.058 9.595 1.00 92.50 96 THR A N 1
ATOM 733 C CA . THR A 1 96 ? -1.382 -3.055 9.341 1.00 92.50 96 THR A CA 1
ATOM 734 C C . THR A 1 96 ? -1.807 -4.087 8.309 1.00 92.50 96 THR A C 1
ATOM 736 O O . THR A 1 96 ? -1.113 -4.327 7.321 1.00 92.50 96 THR A O 1
ATOM 739 N N . VAL A 1 97 ? -2.966 -4.703 8.535 1.00 96.44 97 VAL A N 1
ATOM 740 C CA . VAL A 1 97 ? -3.559 -5.700 7.642 1.00 96.44 97 VAL A CA 1
ATOM 741 C C . VAL A 1 97 ? -5.058 -5.441 7.504 1.00 96.44 97 VAL A C 1
ATOM 743 O O . VAL A 1 97 ? -5.773 -5.381 8.497 1.00 96.44 97 VAL A O 1
ATOM 746 N N . ALA A 1 98 ? -5.564 -5.330 6.282 1.00 95.12 98 ALA A N 1
ATOM 747 C CA . ALA A 1 98 ? -6.987 -5.181 5.999 1.00 95.12 98 ALA A CA 1
ATOM 748 C C . ALA A 1 98 ? -7.417 -6.259 4.998 1.00 95.12 98 ALA A C 1
ATOM 750 O O . ALA A 1 98 ? -6.912 -6.273 3.888 1.00 95.12 98 ALA A O 1
ATOM 751 N N . MET A 1 99 ? -8.299 -7.184 5.384 1.00 91.56 99 MET A N 1
ATOM 752 C CA . MET A 1 99 ? -8.614 -8.419 4.641 1.00 91.56 99 MET A CA 1
ATOM 753 C C . MET A 1 99 ? -10.078 -8.502 4.181 1.00 91.56 99 MET A C 1
ATOM 755 O O . MET A 1 99 ? -10.731 -9.528 4.363 1.00 91.56 99 MET A O 1
ATOM 759 N N . GLY A 1 100 ? -10.618 -7.424 3.622 1.00 92.50 100 GLY A N 1
ATOM 760 C CA . GLY A 1 100 ? -11.997 -7.381 3.131 1.00 92.50 100 GLY A CA 1
ATOM 761 C C . GLY A 1 100 ? -12.057 -6.821 1.719 1.00 92.50 100 GLY A C 1
ATOM 762 O O . GLY A 1 100 ? -11.188 -6.058 1.318 1.00 92.50 100 GLY A O 1
ATOM 763 N N . GLU A 1 101 ? -13.099 -7.169 0.968 1.00 95.50 101 GLU A N 1
ATOM 764 C CA . GLU A 1 101 ? -13.395 -6.472 -0.288 1.00 95.50 101 GLU A CA 1
ATOM 765 C C . GLU A 1 101 ? -13.541 -4.967 -0.009 1.00 95.50 101 GLU A C 1
ATOM 767 O O . GLU A 1 101 ? -14.114 -4.586 1.013 1.00 95.50 101 GLU A O 1
ATOM 772 N N . GLN A 1 102 ? -13.026 -4.112 -0.891 1.00 95.88 102 GLN A N 1
ATOM 773 C CA . GLN A 1 102 ? -13.050 -2.653 -0.758 1.00 95.88 102 GLN A CA 1
ATOM 774 C C . GLN A 1 102 ? -12.378 -2.131 0.520 1.00 95.88 102 GLN A C 1
ATOM 776 O O . GLN A 1 102 ? -12.673 -1.022 0.974 1.00 95.88 102 GLN A O 1
ATOM 781 N N . SER A 1 103 ? -11.481 -2.915 1.121 1.00 94.31 103 SER A N 1
ATOM 782 C CA . SER A 1 103 ? -10.773 -2.496 2.321 1.00 94.31 103 SER A CA 1
ATOM 783 C C . SER A 1 103 ? -9.609 -1.572 2.002 1.00 94.31 103 SER A C 1
ATOM 785 O O . SER A 1 103 ? -8.951 -1.668 0.966 1.00 94.31 103 SER A O 1
ATOM 787 N N . ARG A 1 104 ? -9.348 -0.632 2.908 1.00 94.81 104 ARG A N 1
ATOM 788 C CA . ARG A 1 104 ? -8.416 0.464 2.655 1.00 94.81 104 ARG A CA 1
ATOM 789 C C . ARG A 1 104 ? -7.459 0.647 3.813 1.00 94.81 104 ARG A C 1
ATOM 791 O O . ARG A 1 104 ? -7.880 0.710 4.963 1.00 94.81 104 ARG A O 1
ATOM 798 N N . ILE A 1 105 ? -6.184 0.808 3.504 1.00 93.94 105 ILE A N 1
ATOM 799 C CA . ILE A 1 105 ? -5.181 1.264 4.458 1.00 93.94 105 ILE A CA 1
ATOM 800 C C . ILE A 1 105 ? -4.674 2.618 3.983 1.00 93.94 105 ILE A C 1
ATOM 802 O O . ILE A 1 105 ? -4.279 2.776 2.830 1.00 93.94 105 ILE A O 1
ATOM 806 N N . ILE A 1 106 ? -4.697 3.600 4.875 1.00 90.25 106 ILE A N 1
ATOM 807 C CA . ILE A 1 106 ? -4.044 4.886 4.668 1.00 90.25 106 ILE A CA 1
ATOM 808 C C . ILE A 1 106 ? -2.930 4.989 5.692 1.00 90.25 106 ILE A C 1
ATOM 810 O O . ILE A 1 106 ? -3.191 4.953 6.892 1.00 90.25 106 ILE A O 1
ATOM 814 N N . ILE A 1 107 ? -1.704 5.114 5.207 1.00 86.81 107 ILE A N 1
ATOM 815 C CA . ILE A 1 107 ? -0.557 5.447 6.033 1.00 86.81 107 ILE A CA 1
ATOM 816 C C . ILE A 1 107 ? -0.381 6.959 5.961 1.00 86.81 107 ILE A C 1
ATOM 818 O O . ILE A 1 107 ? -0.172 7.501 4.879 1.00 86.81 107 ILE A O 1
ATOM 822 N N . GLY A 1 108 ? -0.549 7.649 7.082 1.00 78.25 108 GLY A N 1
ATOM 823 C CA . GLY A 1 108 ? -0.561 9.106 7.088 1.00 78.25 108 GLY A CA 1
ATOM 824 C C . GLY 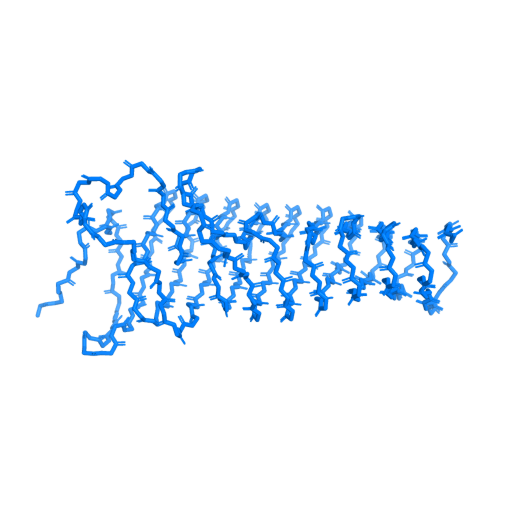A 1 108 ? -0.769 9.695 8.469 1.00 78.25 108 GLY A C 1
ATOM 825 O O . GLY A 1 108 ? -1.449 9.093 9.298 1.00 78.25 108 GLY A O 1
ATOM 826 N N . ILE A 1 109 ? -0.257 10.903 8.683 1.00 69.25 109 ILE A N 1
ATOM 827 C CA . ILE A 1 109 ? -0.489 11.676 9.903 1.00 69.25 109 ILE A CA 1
ATOM 828 C C . ILE A 1 109 ? -1.329 12.887 9.503 1.00 69.25 109 ILE A C 1
ATOM 830 O O . ILE A 1 109 ? -1.000 13.606 8.565 1.00 69.25 109 ILE A O 1
ATOM 834 N N . GLU A 1 110 ? -2.442 13.116 10.191 1.00 59.16 110 GLU A N 1
ATOM 835 C CA . GLU A 1 110 ? -3.144 14.393 10.080 1.00 59.16 110 GLU A CA 1
ATOM 836 C C . GLU A 1 110 ? -2.524 15.358 11.094 1.00 59.16 110 GLU A C 1
ATOM 838 O O . GLU A 1 110 ? -2.624 15.139 12.295 1.00 59.16 110 GLU A O 1
ATOM 843 N N . TYR A 1 111 ? -1.853 16.403 10.612 1.00 58.62 111 TYR A N 1
ATOM 844 C CA . TYR A 1 111 ? -1.278 17.462 11.443 1.00 58.62 111 TYR A CA 1
ATOM 845 C C . TYR A 1 111 ? -1.958 18.804 11.148 1.00 58.62 111 TYR A C 1
ATOM 847 O O . TYR A 1 111 ? -2.572 18.997 10.091 1.00 58.62 111 TYR A O 1
ATOM 855 N N . SER A 1 112 ? -1.901 19.721 12.116 1.00 56.09 112 SER A N 1
ATOM 856 C CA . SER A 1 112 ? -2.434 21.075 11.947 1.00 56.09 112 SER A CA 1
ATOM 857 C C . SER A 1 112 ? -1.615 21.823 10.889 1.00 56.09 112 SER A C 1
ATOM 859 O O . SER A 1 112 ? -0.393 21.727 10.913 1.00 56.09 112 SER A O 1
ATOM 861 N N . PRO A 1 113 ? -2.228 22.631 10.006 1.00 57.03 113 PRO A N 1
ATOM 862 C CA . PRO A 1 113 ? -1.487 23.502 9.088 1.00 57.03 113 PRO A CA 1
ATOM 863 C C . PRO A 1 113 ? -0.553 24.505 9.785 1.00 57.03 113 PRO A C 1
ATOM 865 O O . PRO A 1 113 ? 0.293 25.100 9.127 1.00 57.03 113 PRO A O 1
ATOM 868 N N . GLU A 1 114 ? -0.758 24.737 11.084 1.00 61.78 114 GLU A N 1
ATOM 869 C CA . GLU A 1 114 ? 0.057 25.621 11.928 1.00 61.78 114 GLU A CA 1
ATOM 870 C C . GLU A 1 114 ? 1.265 24.904 12.552 1.00 61.78 114 GLU A C 1
ATOM 872 O O . GLU A 1 114 ? 2.082 25.546 13.207 1.00 61.78 114 GLU A O 1
ATOM 877 N N . ASP A 1 115 ? 1.369 23.585 12.373 1.00 63.19 115 ASP A N 1
ATOM 878 C CA . ASP A 1 115 ? 2.514 22.804 12.820 1.00 63.19 115 ASP A CA 1
ATOM 879 C C . ASP A 1 115 ? 3.686 23.005 11.848 1.00 63.19 115 ASP A C 1
ATOM 881 O O . ASP A 1 115 ? 3.617 22.630 10.675 1.00 63.19 115 ASP A O 1
ATOM 885 N N . GLU A 1 116 ? 4.740 23.662 12.333 1.00 61.31 116 GLU A N 1
ATOM 886 C CA . GLU A 1 116 ? 5.964 23.930 11.574 1.00 61.31 116 GLU A CA 1
ATOM 887 C C . GLU A 1 116 ? 6.976 22.769 11.659 1.00 61.31 116 GLU A C 1
ATOM 889 O O . GLU A 1 116 ? 8.021 22.836 11.006 1.00 61.31 116 GLU A O 1
ATOM 894 N N . GLU A 1 117 ? 6.708 21.719 12.450 1.00 65.25 117 GLU A N 1
ATOM 895 C CA . GLU A 1 117 ? 7.611 20.571 12.556 1.00 65.25 117 GLU A CA 1
ATOM 896 C C . GLU A 1 117 ? 7.559 19.676 11.309 1.00 65.25 117 GLU A C 1
ATOM 898 O O . GLU A 1 117 ? 6.505 19.354 10.754 1.00 65.25 117 GLU A O 1
ATOM 903 N N . GLU A 1 118 ? 8.742 19.255 10.855 1.00 64.19 118 GLU A N 1
ATOM 904 C CA . GLU A 1 118 ? 8.872 18.306 9.755 1.00 64.19 118 GLU A CA 1
ATOM 905 C C . GLU A 1 118 ? 8.536 16.897 10.253 1.00 64.19 118 GLU A C 1
ATOM 907 O O . GLU A 1 118 ? 9.338 16.231 10.911 1.00 64.19 118 GLU A O 1
ATOM 912 N N . HIS A 1 119 ? 7.337 16.432 9.914 1.00 70.25 119 HIS A N 1
ATOM 913 C CA . HIS A 1 119 ? 6.911 15.064 10.184 1.00 70.25 119 HIS A CA 1
ATOM 914 C C . HIS A 1 119 ? 7.387 14.128 9.080 1.00 70.25 119 HIS A C 1
ATOM 916 O O . HIS A 1 119 ? 7.366 14.481 7.906 1.00 70.25 119 HIS A O 1
ATOM 922 N N . THR A 1 120 ? 7.768 12.902 9.436 1.00 72.88 120 THR A N 1
ATOM 923 C CA . THR A 1 120 ? 8.043 11.837 8.459 1.00 72.88 120 THR A CA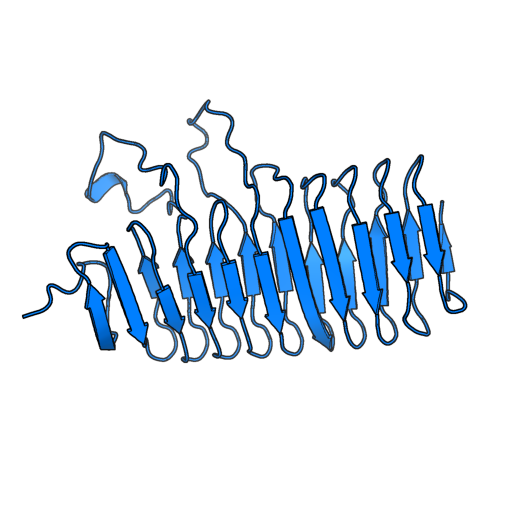 1
ATOM 924 C C . THR A 1 120 ? 7.403 10.531 8.902 1.00 72.88 120 THR A C 1
ATOM 926 O O . THR A 1 120 ? 7.269 10.267 10.099 1.00 72.88 120 THR A O 1
ATOM 929 N N . ILE A 1 121 ? 7.002 9.705 7.934 1.00 78.62 121 ILE A N 1
ATOM 930 C CA . ILE A 1 121 ? 6.436 8.379 8.202 1.00 78.62 121 ILE A CA 1
ATOM 931 C C . ILE A 1 121 ? 7.372 7.293 7.693 1.00 78.62 121 ILE A C 1
ATOM 933 O O . ILE A 1 121 ? 7.520 7.095 6.489 1.00 78.62 121 ILE A O 1
ATOM 937 N N . ASN A 1 122 ? 7.982 6.553 8.610 1.00 86.31 122 ASN A N 1
ATOM 938 C CA . ASN A 1 122 ? 8.984 5.563 8.271 1.00 86.31 122 ASN A CA 1
ATOM 939 C C . ASN A 1 122 ? 8.644 4.171 8.789 1.00 86.31 122 ASN A C 1
ATOM 941 O O . ASN A 1 122 ? 8.026 4.015 9.840 1.00 86.31 122 ASN A O 1
ATOM 945 N N . GLY A 1 123 ? 9.104 3.143 8.076 1.00 87.75 123 GLY A N 1
ATOM 946 C CA . GLY A 1 123 ? 9.040 1.760 8.550 1.00 87.75 123 GLY A CA 1
ATOM 947 C C . GLY A 1 123 ? 7.636 1.148 8.605 1.00 87.75 123 GLY A C 1
ATOM 948 O O . GLY A 1 123 ? 7.464 0.099 9.232 1.00 87.75 123 GLY A O 1
ATOM 949 N N . CYS A 1 124 ? 6.634 1.766 7.977 1.00 89.44 124 CYS A N 1
ATOM 950 C CA . CYS A 1 124 ? 5.272 1.249 7.945 1.00 89.44 124 CYS A CA 1
ATOM 951 C C . CYS A 1 124 ? 5.162 0.005 7.068 1.00 89.44 124 CYS A C 1
ATOM 953 O O . CYS A 1 124 ? 5.780 -0.105 6.007 1.00 89.44 124 CYS A O 1
ATOM 955 N N . LYS A 1 125 ? 4.303 -0.921 7.487 1.00 94.88 125 LYS A N 1
ATOM 956 C CA . LYS A 1 125 ? 3.938 -2.121 6.737 1.00 94.88 125 LYS A CA 1
ATOM 957 C C . LYS A 1 125 ? 2.428 -2.154 6.586 1.00 94.88 125 LYS A C 1
ATOM 959 O O . LYS A 1 125 ? 1.710 -2.116 7.581 1.00 94.88 125 LYS A O 1
ATOM 964 N N . ALA A 1 126 ? 1.940 -2.249 5.360 1.00 95.31 126 ALA A N 1
ATOM 965 C CA . ALA A 1 126 ? 0.517 -2.256 5.060 1.00 95.31 126 ALA A CA 1
ATOM 966 C C . ALA A 1 126 ? 0.179 -3.370 4.077 1.00 95.31 126 ALA A C 1
ATOM 968 O O . ALA A 1 126 ? 0.743 -3.431 2.989 1.00 95.31 126 ALA A O 1
ATOM 969 N N . PHE A 1 127 ? -0.762 -4.231 4.454 1.00 97.81 127 PHE A N 1
ATOM 970 C CA . PHE A 1 127 ? -1.244 -5.336 3.630 1.00 97.81 127 PHE A CA 1
ATOM 971 C C . PHE A 1 127 ? -2.758 -5.206 3.446 1.00 97.81 127 PHE A C 1
ATOM 973 O O . PHE A 1 127 ? -3.519 -5.568 4.342 1.00 97.81 127 PHE A O 1
ATOM 980 N N . ALA A 1 128 ? -3.209 -4.688 2.305 1.00 97.12 128 ALA A N 1
ATOM 981 C CA . ALA A 1 128 ? -4.634 -4.580 1.983 1.00 97.12 128 ALA A CA 1
ATOM 982 C C . ALA A 1 128 ? -5.030 -5.665 0.965 1.00 97.12 128 ALA A C 1
ATOM 984 O O . ALA A 1 128 ? -4.622 -5.646 -0.192 1.00 97.12 128 ALA A O 1
ATOM 985 N N . LEU A 1 129 ? -5.785 -6.656 1.425 1.00 96.12 129 LEU A N 1
ATOM 986 C CA . LEU A 1 129 ? -6.094 -7.899 0.729 1.00 96.12 129 LEU A CA 1
ATOM 987 C C . LEU A 1 129 ? -7.608 -8.016 0.508 1.00 96.12 129 LEU A C 1
ATOM 989 O O . LEU A 1 129 ? -8.387 -7.877 1.451 1.00 96.12 129 LEU A O 1
ATOM 993 N N . GLY A 1 130 ? -8.010 -8.347 -0.715 1.00 95.81 130 GLY A N 1
ATOM 994 C CA . GLY A 1 130 ? -9.405 -8.435 -1.145 1.00 95.81 130 GLY A CA 1
ATOM 995 C C . GLY A 1 130 ? -9.661 -7.578 -2.381 1.00 95.81 130 GLY A C 1
ATOM 996 O O . GLY A 1 130 ? -8.933 -6.623 -2.640 1.00 95.81 130 GLY A O 1
ATOM 997 N N . ASP A 1 131 ? -10.701 -7.898 -3.143 1.00 97.62 131 ASP A N 1
ATOM 998 C CA . ASP A 1 131 ? -10.990 -7.172 -4.384 1.00 97.62 131 ASP A CA 1
ATOM 999 C C . ASP A 1 131 ? -11.312 -5.699 -4.106 1.00 97.62 131 ASP A C 1
ATOM 1001 O O . ASP A 1 131 ? -11.899 -5.363 -3.077 1.00 97.62 131 ASP A O 1
ATOM 1005 N N . SER A 1 132 ? -10.905 -4.812 -5.010 1.00 97.62 132 SER A N 1
ATOM 1006 C CA . SER A 1 132 ? -11.009 -3.356 -4.879 1.00 97.62 132 SER A CA 1
ATOM 1007 C C . SER A 1 132 ? -10.325 -2.779 -3.631 1.00 97.62 132 SER A C 1
ATOM 1009 O O . SER A 1 132 ? -10.718 -1.715 -3.145 1.00 97.62 132 SER A O 1
ATOM 1011 N N . SER A 1 133 ? -9.327 -3.474 -3.076 1.00 97.44 133 SER A N 1
ATOM 1012 C CA . SER A 1 133 ? -8.595 -2.995 -1.902 1.00 97.44 133 SER A CA 1
ATOM 1013 C C . SER A 1 133 ? -7.510 -1.992 -2.262 1.00 97.44 133 SER A C 1
ATOM 1015 O O . SER A 1 133 ? -6.969 -1.986 -3.368 1.00 97.44 133 SER A O 1
ATOM 1017 N N . SER A 1 134 ? -7.153 -1.145 -1.299 1.00 97.44 134 SER A N 1
ATOM 1018 C CA . SER A 1 134 ? -6.146 -0.113 -1.524 1.00 97.44 134 SER A CA 1
ATOM 1019 C C . SER A 1 134 ? -5.215 0.104 -0.348 1.00 97.44 134 SER A C 1
ATOM 1021 O O . SER A 1 134 ? -5.672 0.120 0.795 1.00 97.44 134 SER A O 1
ATOM 1023 N N . ALA A 1 135 ? -3.951 0.404 -0.630 1.00 96.12 135 ALA A N 1
ATOM 1024 C CA . ALA A 1 135 ? -3.022 0.948 0.353 1.00 96.12 135 ALA A CA 1
ATOM 1025 C C . ALA A 1 135 ? -2.396 2.240 -0.182 1.00 96.12 135 ALA A C 1
ATOM 1027 O O . ALA A 1 135 ? -1.886 2.262 -1.298 1.00 96.12 135 ALA A O 1
ATOM 1028 N N . SER A 1 136 ? -2.439 3.322 0.589 1.00 92.56 136 SER A N 1
ATOM 1029 C CA . SER A 1 136 ? -1.926 4.616 0.129 1.00 92.56 136 SER A CA 1
ATOM 1030 C C . SER A 1 136 ? -1.168 5.362 1.208 1.00 92.56 136 SER A C 1
ATOM 1032 O O . SER A 1 136 ? -1.589 5.349 2.367 1.00 92.56 136 SER A O 1
ATOM 1034 N N . PHE A 1 137 ? -0.142 6.101 0.804 1.00 86.75 137 PHE A N 1
ATOM 1035 C CA . PHE A 1 137 ? 0.397 7.184 1.609 1.00 86.75 137 PHE A CA 1
ATOM 1036 C C . PHE A 1 137 ? -0.464 8.434 1.496 1.00 86.75 137 PHE A C 1
ATOM 1038 O O . PHE A 1 137 ? -0.968 8.790 0.432 1.00 86.75 137 PHE A O 1
ATOM 1045 N N . LYS A 1 138 ? -0.615 9.118 2.619 1.00 80.31 138 LYS A N 1
ATOM 1046 C CA . LYS A 1 138 ? -1.099 10.488 2.701 1.00 80.31 138 LYS A CA 1
ATOM 1047 C C . LYS A 1 138 ? -0.128 11.225 3.613 1.00 80.31 138 LYS A C 1
ATOM 1049 O O . LYS A 1 138 ? 0.246 10.649 4.623 1.00 80.31 138 LYS A O 1
ATOM 1054 N N . ASN A 1 139 ? 0.258 12.443 3.231 1.00 69.38 139 ASN A N 1
ATOM 1055 C CA . ASN A 1 139 ? 1.227 13.323 3.898 1.00 69.38 139 ASN A CA 1
ATOM 1056 C C . ASN A 1 139 ? 1.455 13.059 5.399 1.00 69.38 139 ASN A C 1
ATOM 1058 O O . ASN A 1 139 ? 0.492 12.824 6.135 1.00 69.38 139 ASN A O 1
ATOM 1062 N N . PRO A 1 140 ? 2.695 13.213 5.886 1.00 66.38 140 PRO A N 1
ATOM 1063 C CA . PRO A 1 140 ? 3.898 13.707 5.192 1.00 66.38 140 PRO A CA 1
ATOM 1064 C C . PRO A 1 140 ? 4.625 12.650 4.328 1.00 66.38 140 PRO A C 1
ATOM 1066 O O . PRO A 1 140 ? 4.238 11.477 4.354 1.00 66.38 140 PRO A O 1
ATOM 1069 N N . PRO A 1 141 ? 5.682 13.037 3.578 1.00 71.69 141 PRO A N 1
ATOM 1070 C CA . PRO A 1 141 ? 6.606 12.095 2.953 1.00 71.69 141 PRO A CA 1
ATOM 1071 C C . PRO A 1 141 ? 7.134 11.058 3.949 1.00 71.69 141 PRO A C 1
ATOM 1073 O O . PRO A 1 141 ? 7.286 11.315 5.147 1.00 71.69 141 PRO A O 1
ATOM 1076 N N . GLY A 1 142 ? 7.433 9.868 3.443 1.00 80.38 142 GLY A N 1
ATOM 1077 C CA . GLY A 1 142 ? 7.870 8.748 4.265 1.00 80.38 142 GLY A CA 1
ATOM 1078 C C . GLY A 1 142 ? 9.016 7.959 3.656 1.00 80.38 142 GLY A C 1
ATOM 1079 O O . GLY A 1 142 ? 9.264 8.071 2.459 1.00 80.38 142 GLY A O 1
ATOM 1080 N N . SER A 1 143 ? 9.716 7.148 4.451 1.00 88.75 143 SER A N 1
ATOM 1081 C CA . SER A 1 143 ? 10.770 6.261 3.946 1.00 88.75 143 SER A CA 1
ATOM 1082 C C . SER A 1 143 ? 10.785 4.856 4.548 1.00 88.75 143 SER A C 1
ATOM 1084 O O . SER A 1 143 ? 10.191 4.600 5.587 1.00 88.75 143 SER A O 1
ATOM 1086 N N . ASP A 1 144 ? 11.444 3.908 3.882 1.00 92.00 144 ASP A N 1
ATOM 1087 C CA . ASP A 1 144 ? 11.605 2.530 4.373 1.00 92.00 144 ASP A CA 1
ATOM 1088 C C . ASP A 1 144 ? 10.273 1.784 4.609 1.00 92.00 144 ASP A C 1
ATOM 1090 O O . ASP A 1 144 ? 10.145 0.967 5.525 1.00 92.00 144 ASP A O 1
ATOM 1094 N N . ASN A 1 145 ? 9.258 2.060 3.786 1.00 92.44 145 ASN A N 1
ATOM 1095 C CA . ASN A 1 145 ? 7.924 1.486 3.946 1.00 92.44 145 ASN A CA 1
ATOM 1096 C C . ASN A 1 145 ? 7.665 0.292 3.018 1.00 92.44 145 ASN A C 1
ATOM 1098 O O . ASN A 1 145 ? 8.278 0.156 1.960 1.00 92.44 145 ASN A O 1
ATOM 1102 N N . LEU A 1 146 ? 6.697 -0.549 3.380 1.00 96.69 146 LEU A N 1
ATOM 1103 C CA . LEU A 1 146 ? 6.216 -1.668 2.572 1.00 96.69 146 LEU A CA 1
ATOM 1104 C C . LEU A 1 146 ? 4.691 -1.629 2.454 1.00 96.69 146 LEU A C 1
ATOM 1106 O O . LEU A 1 146 ? 3.986 -1.880 3.431 1.00 96.69 146 LEU A O 1
ATOM 1110 N N . LEU A 1 147 ? 4.183 -1.388 1.249 1.00 96.94 147 LEU A N 1
ATOM 1111 C CA . LEU A 1 147 ? 2.762 -1.480 0.921 1.00 96.94 147 LEU A CA 1
ATOM 1112 C C . LEU A 1 147 ? 2.546 -2.668 -0.013 1.00 96.94 147 LEU A C 1
ATOM 1114 O O . LEU A 1 147 ? 3.187 -2.773 -1.056 1.00 96.94 147 LEU A O 1
ATOM 1118 N N . ILE A 1 148 ? 1.627 -3.557 0.350 1.00 98.00 148 ILE A N 1
ATOM 1119 C CA . ILE A 1 148 ? 1.209 -4.687 -0.472 1.00 98.00 148 ILE A CA 1
ATOM 1120 C C . ILE A 1 148 ? -0.306 -4.664 -0.612 1.00 98.00 148 ILE A C 1
ATOM 1122 O O . ILE A 1 148 ? -1.033 -4.566 0.378 1.00 98.00 148 ILE A O 1
ATOM 1126 N N . THR A 1 149 ? -0.780 -4.815 -1.844 1.00 97.94 149 THR A N 1
ATOM 1127 C CA . THR A 1 149 ? -2.179 -5.125 -2.123 1.00 97.94 149 THR A CA 1
ATOM 1128 C C . THR A 1 149 ? -2.289 -6.422 -2.895 1.00 97.94 149 THR A C 1
ATOM 1130 O O . THR A 1 149 ? -1.421 -6.736 -3.714 1.00 97.94 149 THR A O 1
ATOM 1133 N N . ALA A 1 150 ? -3.339 -7.193 -2.612 1.00 97.06 150 ALA A N 1
ATOM 1134 C CA . ALA A 1 150 ? -3.633 -8.391 -3.382 1.00 97.06 150 ALA A CA 1
ATOM 1135 C C . ALA A 1 150 ? -5.135 -8.593 -3.604 1.00 97.06 150 ALA A C 1
ATOM 1137 O O . ALA A 1 150 ? -5.891 -8.643 -2.632 1.00 97.06 150 ALA A O 1
ATOM 1138 N N . GLY A 1 151 ? -5.548 -8.765 -4.859 1.00 96.75 151 GLY A N 1
ATOM 1139 C CA . GLY A 1 151 ? -6.950 -8.918 -5.250 1.00 96.75 151 GLY A CA 1
ATOM 1140 C C . GLY A 1 151 ? -7.190 -8.551 -6.714 1.00 96.75 151 GLY A C 1
ATOM 1141 O O . GLY A 1 151 ? -6.250 -8.406 -7.494 1.00 96.75 151 GLY A O 1
ATOM 1142 N N . ILE A 1 152 ? -8.457 -8.412 -7.087 1.00 98.06 152 ILE A N 1
ATOM 1143 C CA . ILE A 1 152 ? -8.879 -7.822 -8.365 1.00 98.06 152 ILE A CA 1
ATOM 1144 C C . ILE A 1 152 ? -9.075 -6.315 -8.167 1.00 98.06 152 ILE A C 1
ATOM 1146 O O . ILE A 1 152 ? -9.485 -5.902 -7.084 1.00 98.06 152 ILE A O 1
ATOM 1150 N N . ASP A 1 153 ? -8.793 -5.481 -9.168 1.00 98.12 153 ASP A N 1
ATOM 1151 C CA . ASP A 1 153 ? -9.057 -4.029 -9.136 1.00 98.12 153 ASP A CA 1
ATOM 1152 C C . ASP A 1 153 ? -8.399 -3.301 -7.946 1.00 98.12 153 ASP A C 1
ATOM 1154 O O . ASP A 1 153 ? -8.948 -2.345 -7.392 1.00 98.12 153 ASP A O 1
ATOM 1158 N N . SER A 1 154 ? -7.247 -3.788 -7.483 1.00 97.81 154 SER A N 1
ATOM 1159 C CA . SER A 1 154 ? -6.578 -3.254 -6.294 1.00 97.81 154 SER A CA 1
ATOM 1160 C C . SER A 1 154 ? -5.548 -2.194 -6.662 1.00 97.81 154 SER A C 1
ATOM 1162 O O . SER A 1 154 ? -4.995 -2.206 -7.761 1.00 97.81 154 SER A O 1
ATOM 1164 N N . TYR A 1 155 ? -5.254 -1.266 -5.752 1.00 97.38 155 TYR A N 1
ATOM 1165 C CA . TYR A 1 155 ? -4.257 -0.241 -6.056 1.00 97.38 155 TYR A CA 1
ATOM 1166 C C . TYR A 1 155 ? -3.383 0.185 -4.883 1.00 97.38 155 TYR A C 1
ATOM 1168 O O . TYR A 1 155 ? -3.803 0.224 -3.725 1.00 97.38 155 TYR A O 1
ATOM 1176 N N . ILE A 1 156 ? -2.156 0.574 -5.218 1.00 97.81 156 ILE A N 1
ATOM 1177 C CA . ILE A 1 156 ? -1.227 1.240 -4.311 1.00 97.81 156 ILE A CA 1
ATOM 1178 C C . ILE A 1 156 ? -0.955 2.654 -4.799 1.00 97.81 156 ILE A C 1
ATOM 1180 O O . ILE A 1 156 ? -0.731 2.867 -5.989 1.00 97.81 156 ILE A O 1
ATOM 1184 N N . ASP A 1 157 ? -0.914 3.598 -3.863 1.00 95.06 157 ASP A N 1
ATOM 1185 C CA . ASP A 1 157 ? -0.367 4.934 -4.093 1.00 95.06 157 ASP A CA 1
ATOM 1186 C C . ASP A 1 157 ? 0.762 5.216 -3.096 1.00 95.06 157 ASP A C 1
ATOM 1188 O O . ASP A 1 157 ? 0.526 5.359 -1.895 1.00 95.06 157 ASP A O 1
ATOM 1192 N N . LEU A 1 158 ? 2.003 5.252 -3.584 1.00 92.31 158 LEU A N 1
ATOM 1193 C CA . LEU A 1 158 ? 3.167 5.567 -2.761 1.00 92.31 158 LEU A CA 1
ATOM 1194 C C . LEU A 1 158 ? 3.284 7.067 -2.441 1.00 92.31 158 LEU A C 1
ATOM 1196 O O . LEU A 1 158 ? 4.065 7.414 -1.558 1.00 92.31 158 LEU A O 1
ATOM 1200 N N . GLY A 1 159 ? 2.522 7.945 -3.104 1.00 88.69 159 GLY A N 1
ATOM 1201 C CA . GLY A 1 159 ? 2.604 9.393 -2.902 1.00 88.69 159 GLY A CA 1
ATOM 1202 C C . GLY A 1 159 ? 4.041 9.910 -3.028 1.00 88.69 159 GLY A C 1
ATOM 1203 O O . GLY A 1 159 ? 4.733 9.595 -3.993 1.00 88.69 159 GLY A O 1
ATOM 1204 N N . GLU A 1 160 ? 4.496 10.657 -2.021 1.00 87.94 160 GLU A N 1
ATOM 1205 C CA . GLU A 1 160 ? 5.850 11.230 -1.930 1.00 87.94 160 GLU A CA 1
ATOM 1206 C C . GLU A 1 160 ? 6.838 10.333 -1.148 1.00 87.94 160 GLU A C 1
ATOM 1208 O O . GLU A 1 160 ? 7.884 10.792 -0.688 1.00 87.94 160 GLU A O 1
ATOM 1213 N N . ALA A 1 161 ? 6.519 9.049 -0.939 1.00 88.12 161 ALA A N 1
ATOM 1214 C CA . ALA A 1 161 ? 7.404 8.146 -0.207 1.00 88.12 161 ALA A CA 1
ATOM 1215 C C . ALA A 1 161 ? 8.727 7.887 -0.958 1.00 88.12 161 ALA A C 1
ATOM 1217 O O . ALA A 1 161 ? 8.795 7.870 -2.188 1.00 88.12 161 ALA A O 1
ATOM 1218 N N . THR A 1 162 ? 9.797 7.640 -0.209 1.00 91.19 162 THR A N 1
ATOM 1219 C CA . THR A 1 162 ? 11.121 7.291 -0.734 1.00 91.19 162 THR A CA 1
ATOM 1220 C C . THR A 1 162 ? 11.613 5.974 -0.157 1.00 91.19 162 THR A C 1
ATOM 1222 O O . THR A 1 162 ? 11.119 5.537 0.881 1.00 91.19 162 THR A O 1
ATOM 1225 N N . LYS A 1 163 ? 12.565 5.291 -0.806 1.00 93.56 163 LYS A N 1
ATOM 1226 C CA . LYS A 1 163 ? 13.160 4.033 -0.288 1.00 93.56 163 LYS A CA 1
ATOM 1227 C C . LYS A 1 163 ? 12.130 2.979 0.140 1.00 93.56 163 LYS A C 1
ATOM 1229 O O . LYS A 1 163 ? 12.370 2.176 1.039 1.00 93.56 163 LYS A O 1
ATOM 1234 N N . SER A 1 164 ? 10.956 3.011 -0.467 1.00 94.75 164 SER A N 1
ATOM 1235 C CA . SER A 1 164 ? 9.811 2.198 -0.095 1.00 94.75 164 SER A CA 1
ATOM 1236 C C . SER A 1 164 ? 9.544 1.153 -1.167 1.00 94.75 164 SER A C 1
ATOM 1238 O O . SER A 1 164 ? 9.990 1.252 -2.313 1.00 94.75 164 SER A O 1
ATOM 1240 N N . VAL A 1 165 ? 8.816 0.115 -0.780 1.00 96.88 165 VAL A N 1
ATOM 1241 C CA . VAL A 1 165 ? 8.415 -0.971 -1.663 1.00 96.88 165 VAL A CA 1
ATOM 1242 C C . VAL A 1 165 ? 6.901 -0.967 -1.780 1.00 96.88 165 VAL A C 1
ATOM 1244 O O . VAL A 1 165 ? 6.193 -1.120 -0.786 1.00 96.88 165 VAL A O 1
ATOM 1247 N N . GLY A 1 166 ? 6.405 -0.815 -3.002 1.00 97.19 166 GLY A N 1
ATOM 1248 C CA . GLY A 1 166 ? 5.012 -1.077 -3.344 1.00 97.19 166 GLY A CA 1
ATOM 1249 C C . GLY A 1 166 ? 4.907 -2.407 -4.080 1.00 97.19 166 GLY A C 1
ATOM 1250 O O . GLY A 1 166 ? 5.711 -2.684 -4.969 1.00 97.19 166 GLY A O 1
ATOM 1251 N N . MET A 1 167 ? 3.916 -3.228 -3.746 1.00 98.12 167 MET A N 1
ATOM 1252 C CA . MET A 1 167 ? 3.630 -4.464 -4.470 1.00 98.12 167 MET A CA 1
ATOM 1253 C C . MET A 1 167 ? 2.134 -4.639 -4.715 1.00 98.12 167 MET A C 1
ATOM 1255 O O . MET A 1 167 ? 1.359 -4.777 -3.773 1.00 98.12 167 MET A O 1
ATOM 1259 N N . VAL A 1 168 ? 1.738 -4.702 -5.982 1.00 97.75 168 VAL A N 1
ATOM 1260 C CA . VAL A 1 168 ? 0.387 -5.111 -6.385 1.00 97.75 168 VAL A CA 1
ATOM 1261 C C . VAL A 1 168 ? 0.414 -6.553 -6.885 1.00 97.75 168 VAL A C 1
ATOM 1263 O O . VAL A 1 168 ? 1.295 -6.940 -7.660 1.00 97.75 168 VAL A O 1
ATOM 1266 N N . ALA A 1 169 ? -0.533 -7.362 -6.417 1.00 96.62 169 ALA A N 1
ATOM 1267 C CA . ALA A 1 169 ? -0.683 -8.759 -6.801 1.00 96.62 169 ALA A CA 1
ATOM 1268 C C . ALA A 1 169 ? -2.129 -9.076 -7.208 1.00 96.62 169 ALA A C 1
ATOM 1270 O O . ALA A 1 169 ? -3.050 -8.803 -6.450 1.00 96.62 169 ALA A O 1
ATOM 1271 N N . GLY A 1 170 ? -2.345 -9.723 -8.350 1.00 96.12 170 GLY A N 1
ATOM 1272 C CA . GLY A 1 170 ? -3.683 -10.175 -8.755 1.00 96.12 170 GLY A CA 1
ATOM 1273 C C . GLY A 1 170 ? -4.075 -9.704 -10.147 1.00 96.12 170 GLY A C 1
ATOM 1274 O O . GLY A 1 170 ? -3.256 -9.799 -11.052 1.00 96.12 170 GLY A O 1
ATOM 1275 N N . ASP A 1 171 ? -5.323 -9.285 -10.335 1.00 97.69 171 ASP A N 1
ATOM 1276 C CA . ASP A 1 171 ? -5.861 -8.910 -11.651 1.00 97.69 171 ASP A CA 1
ATOM 1277 C C . ASP A 1 171 ? -6.207 -7.417 -11.683 1.00 97.69 171 ASP A C 1
ATOM 1279 O O . ASP A 1 171 ? -6.675 -6.870 -10.681 1.00 97.69 171 ASP A O 1
ATOM 1283 N N . ASN A 1 172 ? -5.961 -6.758 -12.815 1.00 97.69 172 ASN A N 1
ATOM 1284 C CA . ASN A 1 172 ? -6.337 -5.369 -13.078 1.00 97.69 172 ASN A CA 1
ATOM 1285 C C . ASN A 1 172 ? -5.924 -4.396 -11.959 1.00 97.69 172 ASN A C 1
ATOM 1287 O O . ASN A 1 172 ? -6.723 -3.600 -11.470 1.00 97.69 172 ASN A O 1
ATOM 1291 N N . SER A 1 173 ? -4.689 -4.525 -11.474 1.00 97.88 173 SER A N 1
ATOM 1292 C CA . SER A 1 173 ? -4.220 -3.783 -10.302 1.00 97.88 173 SER A CA 1
ATOM 1293 C C . SER A 1 173 ? -3.163 -2.745 -10.659 1.00 97.88 173 SER A C 1
ATOM 1295 O O . SER A 1 173 ? -2.338 -2.962 -11.544 1.00 97.88 173 SER A O 1
ATOM 1297 N N . THR A 1 174 ? -3.147 -1.619 -9.948 1.00 97.88 174 THR A N 1
ATOM 1298 C CA . THR A 1 174 ? -2.311 -0.468 -10.321 1.00 97.88 174 THR A CA 1
ATOM 1299 C C . THR A 1 174 ? -1.423 0.008 -9.183 1.00 97.88 174 THR A C 1
ATOM 1301 O O . THR A 1 174 ? -1.871 0.168 -8.051 1.00 97.88 174 THR A O 1
ATOM 1304 N N . LEU A 1 175 ? -0.156 0.286 -9.478 1.00 97.81 175 LEU A N 1
ATOM 1305 C CA . LEU A 1 175 ? 0.792 0.868 -8.533 1.00 97.81 175 LEU A CA 1
ATOM 1306 C C . LEU A 1 175 ? 1.244 2.241 -9.028 1.00 97.81 175 LEU A C 1
ATOM 1308 O O . LEU A 1 175 ? 1.874 2.347 -10.080 1.00 97.81 175 LEU A O 1
ATOM 1312 N N . TYR A 1 176 ? 0.968 3.276 -8.237 1.00 95.94 176 TYR A N 1
ATOM 1313 C CA . TYR A 1 176 ? 1.454 4.633 -8.461 1.00 95.94 176 TYR A CA 1
ATOM 1314 C C . TYR A 1 176 ? 2.643 4.954 -7.552 1.00 95.94 176 TYR A C 1
ATOM 1316 O O . TYR A 1 176 ? 2.567 4.839 -6.333 1.00 95.94 176 TYR A O 1
ATOM 1324 N N . ALA A 1 177 ? 3.734 5.387 -8.171 1.00 91.94 177 ALA A N 1
ATOM 1325 C CA . ALA A 1 177 ? 4.959 5.897 -7.565 1.00 91.94 177 ALA A CA 1
ATOM 1326 C C . ALA A 1 177 ? 5.411 7.165 -8.322 1.00 91.94 177 ALA A C 1
ATOM 1328 O O . ALA A 1 177 ? 6.576 7.322 -8.679 1.00 91.94 177 ALA A O 1
ATOM 1329 N N . ARG A 1 178 ? 4.445 8.036 -8.648 1.00 84.88 178 ARG A N 1
ATOM 1330 C CA . ARG A 1 178 ? 4.619 9.196 -9.545 1.00 84.88 178 ARG A CA 1
ATOM 1331 C C . ARG A 1 178 ? 5.387 10.347 -8.915 1.00 84.88 178 ARG A C 1
ATOM 1333 O O . ARG A 1 178 ? 6.172 10.986 -9.598 1.00 84.88 178 ARG A O 1
ATOM 1340 N N . ASP A 1 179 ? 5.182 10.566 -7.622 1.00 83.88 179 ASP A N 1
ATOM 1341 C CA . ASP A 1 179 ? 5.837 11.628 -6.852 1.00 83.88 179 ASP A CA 1
ATOM 1342 C C . ASP A 1 179 ? 6.935 11.056 -5.933 1.00 83.88 179 ASP A C 1
ATOM 1344 O O . ASP A 1 179 ? 7.557 11.762 -5.145 1.00 83.88 179 ASP A O 1
ATOM 1348 N N . ALA A 1 180 ? 7.222 9.763 -6.089 1.00 81.75 180 ALA A N 1
ATOM 1349 C CA . ALA A 1 180 ? 8.022 8.942 -5.195 1.00 81.75 180 ALA A CA 1
ATOM 1350 C C . ALA A 1 180 ? 9.417 8.695 -5.807 1.00 81.75 180 ALA A C 1
ATOM 1352 O O . ALA A 1 180 ? 9.497 8.364 -6.987 1.00 81.75 180 ALA A O 1
ATOM 1353 N N . ASN A 1 181 ? 10.509 8.788 -5.038 1.00 89.62 181 ASN A N 1
ATOM 1354 C CA . ASN A 1 181 ? 11.883 8.551 -5.531 1.00 89.62 181 ASN A CA 1
ATOM 1355 C C . ASN A 1 181 ? 12.587 7.393 -4.809 1.00 89.62 181 ASN A C 1
ATOM 1357 O O . ASN A 1 181 ? 12.327 7.132 -3.637 1.00 89.62 181 ASN A O 1
ATOM 1361 N N . ASP A 1 182 ? 13.536 6.736 -5.480 1.00 93.75 182 ASP A N 1
ATOM 1362 C CA . ASP A 1 182 ? 14.329 5.628 -4.918 1.00 93.75 182 ASP A CA 1
ATOM 1363 C C . ASP A 1 182 ? 13.474 4.440 -4.420 1.00 93.75 182 ASP A C 1
ATOM 1365 O O . ASP A 1 182 ? 13.833 3.765 -3.452 1.00 93.75 182 ASP A O 1
ATOM 1369 N N . ASN A 1 183 ? 12.321 4.179 -5.044 1.00 95.00 183 ASN A N 1
ATOM 1370 C CA . ASN A 1 183 ? 11.417 3.103 -4.630 1.00 95.00 183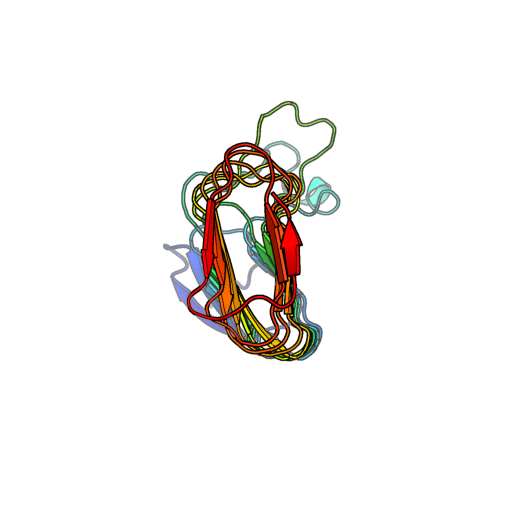 ASN A CA 1
ATOM 1371 C C . ASN A 1 183 ? 11.568 1.843 -5.479 1.00 95.00 183 ASN A C 1
ATOM 1373 O O . ASN A 1 183 ? 12.092 1.860 -6.595 1.00 95.00 183 ASN A O 1
ATOM 1377 N N . VAL A 1 184 ? 11.027 0.740 -4.964 1.00 97.06 184 VAL A N 1
ATOM 1378 C CA . VAL A 1 184 ? 10.814 -0.488 -5.731 1.00 97.06 184 VAL A CA 1
ATOM 1379 C C . VAL A 1 184 ? 9.315 -0.698 -5.921 1.00 97.06 184 VAL A C 1
ATOM 1381 O O . VAL A 1 184 ? 8.578 -0.890 -4.958 1.00 97.06 184 VAL A O 1
ATOM 1384 N N . ALA A 1 185 ? 8.862 -0.688 -7.168 1.00 96.94 185 ALA A N 1
ATOM 1385 C CA . ALA A 1 185 ? 7.478 -0.937 -7.540 1.00 96.94 185 ALA A CA 1
ATOM 1386 C C . ALA A 1 185 ? 7.356 -2.313 -8.201 1.00 96.94 185 ALA A C 1
ATOM 1388 O O . ALA A 1 185 ? 7.952 -2.571 -9.246 1.00 96.94 185 ALA A O 1
ATOM 1389 N N . ILE A 1 186 ? 6.593 -3.214 -7.590 1.00 97.44 186 ILE A N 1
ATOM 1390 C CA . ILE A 1 186 ? 6.444 -4.598 -8.038 1.00 97.44 186 ILE A CA 1
ATOM 1391 C C . ILE A 1 186 ? 5.007 -4.830 -8.490 1.00 97.44 186 ILE A C 1
ATOM 1393 O O . ILE A 1 186 ? 4.068 -4.575 -7.740 1.00 97.44 186 ILE A O 1
ATOM 1397 N N . ALA A 1 187 ? 4.836 -5.392 -9.683 1.00 96.69 187 ALA A N 1
ATOM 1398 C CA . ALA A 1 187 ? 3.558 -5.932 -10.119 1.00 96.69 187 ALA A CA 1
ATOM 1399 C C . ALA A 1 187 ? 3.674 -7.414 -10.473 1.00 96.69 187 ALA A C 1
ATOM 1401 O O . ALA A 1 187 ? 4.570 -7.863 -11.200 1.00 96.69 187 ALA A O 1
ATOM 1402 N N . THR A 1 188 ? 2.735 -8.191 -9.945 1.00 95.69 188 THR A N 1
ATOM 1403 C CA . THR A 1 188 ? 2.594 -9.616 -10.230 1.00 95.69 188 THR A CA 1
ATOM 1404 C C . THR A 1 188 ? 1.129 -9.955 -10.483 1.00 95.69 188 THR A C 1
ATOM 1406 O O . THR A 1 188 ? 0.244 -9.366 -9.870 1.00 95.69 188 THR A O 1
ATOM 1409 N N . GLY A 1 189 ? 0.863 -10.892 -11.390 1.00 94.31 189 GLY A N 1
ATOM 1410 C CA . GLY A 1 189 ? -0.499 -11.275 -11.769 1.00 94.31 189 GLY A CA 1
ATOM 1411 C C . GLY A 1 189 ? -0.836 -10.955 -13.224 1.00 94.31 189 GLY A C 1
ATOM 1412 O O . GLY A 1 189 ? 0.004 -11.181 -14.090 1.00 94.31 189 GLY A O 1
ATOM 1413 N N . TYR A 1 190 ? -2.056 -10.520 -13.511 1.00 96.06 190 TYR A N 1
ATOM 1414 C CA . TYR A 1 190 ? -2.550 -10.291 -14.868 1.00 96.06 190 TYR A CA 1
ATOM 1415 C C . TYR A 1 190 ? -3.056 -8.857 -15.008 1.00 96.06 190 TYR A C 1
ATOM 1417 O O . TYR A 1 190 ? -3.728 -8.355 -14.116 1.00 96.06 190 TYR A O 1
ATOM 1425 N N . HIS A 1 191 ? -2.734 -8.194 -16.117 1.00 96.19 191 HIS A N 1
ATOM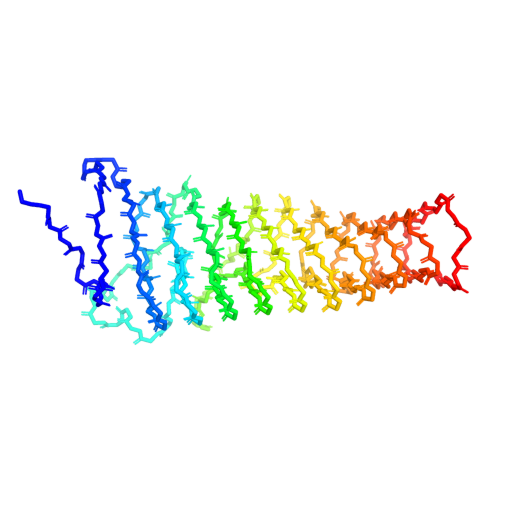 1426 C CA . HIS A 1 191 ? -3.233 -6.846 -16.403 1.00 96.19 191 HIS A CA 1
ATOM 1427 C C . HIS A 1 191 ? -2.909 -5.801 -15.326 1.00 96.19 191 HIS A C 1
ATOM 1429 O O . HIS A 1 191 ? -3.709 -4.928 -15.011 1.00 96.19 191 HIS A O 1
ATOM 1435 N N . CYS A 1 192 ? -1.723 -5.908 -14.728 1.00 96.94 192 CYS A N 1
ATOM 1436 C CA . CYS A 1 192 ? -1.272 -4.922 -13.752 1.00 96.94 192 CYS A CA 1
ATOM 1437 C C . CYS A 1 192 ? -0.507 -3.773 -14.414 1.00 96.94 192 CYS A C 1
ATOM 1439 O O . CYS A 1 192 ? 0.328 -4.016 -15.287 1.00 96.94 192 CYS A O 1
ATOM 1441 N N . ASP A 1 193 ? -0.700 -2.562 -13.906 1.00 96.75 193 ASP A N 1
ATOM 1442 C CA . ASP A 1 193 ? -0.036 -1.351 -14.382 1.00 96.75 193 ASP A CA 1
ATOM 1443 C C . ASP A 1 193 ? 0.858 -0.754 -13.294 1.00 96.75 193 ASP A C 1
ATOM 1445 O O . ASP A 1 193 ? 0.445 -0.583 -12.145 1.00 96.75 193 ASP A O 1
ATOM 1449 N N . VAL A 1 194 ? 2.091 -0.396 -13.654 1.00 96.94 194 VAL A N 1
ATOM 1450 C CA . VAL A 1 194 ? 3.003 0.337 -12.767 1.00 96.94 194 VAL A CA 1
ATOM 1451 C C . VAL A 1 194 ? 3.339 1.683 -13.379 1.00 96.94 194 VAL A C 1
ATOM 1453 O O . VAL A 1 194 ? 3.887 1.756 -14.475 1.00 96.94 194 VAL A O 1
ATOM 1456 N N . ASN A 1 195 ? 3.066 2.755 -12.645 1.00 95.88 195 ASN A N 1
ATOM 1457 C CA . ASN A 1 195 ? 3.443 4.105 -13.026 1.00 95.88 195 ASN A CA 1
ATOM 1458 C C . ASN A 1 195 ? 4.411 4.682 -11.984 1.00 95.88 195 ASN A C 1
ATOM 1460 O O . ASN A 1 195 ? 3.994 5.129 -10.917 1.00 95.88 195 ASN A O 1
ATOM 1464 N N . ALA A 1 196 ? 5.702 4.656 -12.308 1.00 93.25 196 ALA A N 1
ATOM 1465 C CA . ALA A 1 196 ? 6.809 5.126 -11.482 1.00 93.25 196 ALA A CA 1
ATOM 1466 C C . ALA A 1 196 ? 7.593 6.247 -12.191 1.00 93.25 196 ALA A C 1
ATOM 1468 O O . ALA A 1 196 ? 8.808 6.162 -12.363 1.00 93.25 196 ALA A O 1
ATOM 1469 N N . GLU A 1 197 ? 6.871 7.271 -12.650 1.00 87.75 197 GLU A N 1
ATOM 1470 C CA . GLU A 1 197 ? 7.360 8.357 -13.518 1.00 87.75 197 GLU A CA 1
ATOM 1471 C C . GLU A 1 197 ? 8.407 9.302 -12.894 1.00 87.75 197 GLU A C 1
ATOM 1473 O O . GLU A 1 197 ? 9.024 10.069 -13.633 1.00 87.75 197 GLU A O 1
ATOM 1478 N N . ASN A 1 198 ? 8.653 9.252 -11.579 1.00 86.19 198 ASN A N 1
ATOM 1479 C CA . ASN A 1 198 ? 9.748 10.017 -10.971 1.00 86.19 198 ASN A CA 1
ATOM 1480 C C . ASN A 1 198 ? 11.103 9.301 -11.087 1.00 86.19 198 ASN A C 1
ATOM 1482 O O . ASN A 1 198 ? 11.219 8.187 -11.607 1.00 86.19 198 ASN A O 1
ATOM 1486 N N . THR A 1 199 ? 12.144 9.943 -10.567 1.00 84.38 199 THR A N 1
ATOM 1487 C CA . THR A 1 199 ? 13.524 9.485 -10.713 1.00 84.38 199 THR A CA 1
ATOM 1488 C C . THR A 1 199 ? 13.896 8.286 -9.832 1.00 84.38 199 THR A C 1
ATOM 1490 O O . THR A 1 199 ? 13.359 8.083 -8.743 1.00 84.38 199 THR A O 1
ATOM 1493 N N . ASN A 1 200 ? 14.870 7.495 -10.296 1.00 92.25 200 ASN A N 1
ATOM 1494 C CA . ASN A 1 200 ? 15.528 6.407 -9.551 1.00 92.25 200 ASN A CA 1
ATOM 1495 C C . ASN A 1 200 ? 14.614 5.263 -9.067 1.00 92.25 200 ASN A C 1
ATOM 1497 O O . ASN A 1 200 ? 14.995 4.485 -8.190 1.00 92.25 200 ASN A O 1
ATOM 1501 N N . ASN A 1 201 ? 13.416 5.120 -9.627 1.00 94.75 201 ASN A N 1
ATOM 1502 C CA . ASN A 1 201 ? 12.541 4.009 -9.280 1.00 94.75 201 ASN A CA 1
ATOM 1503 C C . ASN A 1 201 ? 12.964 2.717 -9.996 1.00 94.75 201 ASN A C 1
ATOM 1505 O O . ASN A 1 201 ? 13.312 2.707 -11.177 1.00 94.75 201 ASN A O 1
ATOM 1509 N N . THR A 1 202 ? 12.894 1.593 -9.288 1.00 96.25 202 THR A N 1
ATOM 1510 C CA . THR A 1 202 ? 13.045 0.259 -9.876 1.00 96.25 202 THR A CA 1
ATOM 1511 C C . THR A 1 202 ? 11.676 -0.384 -10.027 1.00 96.25 202 THR A C 1
ATOM 1513 O O . THR A 1 202 ? 10.972 -0.589 -9.043 1.00 96.25 202 THR A O 1
ATOM 1516 N N . VAL A 1 203 ? 11.310 -0.759 -11.247 1.00 96.81 203 VAL A N 1
ATOM 1517 C CA . VAL A 1 203 ? 10.065 -1.467 -11.547 1.00 96.81 203 VAL A CA 1
ATOM 1518 C C . VAL A 1 203 ? 10.353 -2.941 -11.813 1.00 96.81 203 VAL A C 1
ATOM 1520 O O . VAL A 1 203 ? 11.230 -3.283 -12.606 1.00 96.81 203 VAL A O 1
ATOM 1523 N N . ILE A 1 204 ? 9.601 -3.831 -11.169 1.00 96.69 204 ILE A N 1
ATOM 1524 C CA . ILE A 1 204 ? 9.679 -5.280 -11.369 1.00 96.69 204 ILE A CA 1
ATOM 1525 C C . ILE A 1 204 ? 8.310 -5.790 -11.812 1.00 96.69 204 ILE A C 1
ATOM 1527 O O . ILE A 1 204 ? 7.356 -5.783 -11.038 1.00 96.69 204 ILE A O 1
ATOM 1531 N N . ILE A 1 205 ? 8.228 -6.299 -13.038 1.00 96.19 205 ILE A N 1
ATOM 1532 C CA . ILE A 1 205 ? 7.017 -6.909 -13.584 1.00 96.19 205 ILE A CA 1
ATOM 1533 C C . ILE A 1 205 ? 7.234 -8.409 -13.739 1.00 96.19 205 ILE A C 1
ATOM 1535 O O . ILE A 1 205 ? 8.100 -8.875 -14.483 1.00 96.19 205 ILE A O 1
ATOM 1539 N N . THR A 1 206 ? 6.421 -9.179 -13.029 1.00 94.81 206 THR A N 1
ATOM 1540 C CA . THR A 1 206 ? 6.415 -10.646 -13.130 1.00 94.81 206 THR A CA 1
ATOM 1541 C C . THR A 1 206 ? 5.115 -11.206 -13.696 1.00 94.81 206 THR A C 1
ATOM 1543 O O . THR A 1 206 ? 5.046 -12.399 -13.996 1.00 94.81 206 THR A O 1
ATOM 1546 N N . GLY A 1 207 ? 4.109 -10.342 -13.835 1.00 88.94 207 GLY A N 1
ATOM 1547 C CA . GLY A 1 207 ? 2.800 -10.658 -14.380 1.00 88.94 207 GLY A CA 1
ATOM 1548 C C . GLY A 1 207 ? 2.744 -10.722 -15.905 1.00 88.94 207 GLY A C 1
ATOM 1549 O O . GLY A 1 207 ? 3.687 -10.344 -16.600 1.00 88.94 207 GLY A O 1
ATOM 1550 N N . GLU A 1 208 ? 1.626 -11.226 -16.413 1.00 92.44 208 GLU A N 1
ATOM 1551 C CA . GLU A 1 208 ? 1.286 -11.241 -17.834 1.00 92.44 208 GLU A CA 1
ATOM 1552 C C . GLU A 1 208 ? 0.380 -10.057 -18.169 1.00 92.44 208 GLU A C 1
ATOM 1554 O O . GLU A 1 208 ? -0.379 -9.581 -17.327 1.00 92.44 208 GLU A O 1
ATOM 1559 N N . ASN A 1 209 ? 0.442 -9.594 -19.417 1.00 93.56 209 ASN A N 1
ATOM 1560 C CA . ASN A 1 209 ? -0.408 -8.514 -19.914 1.00 93.56 209 ASN A CA 1
ATOM 1561 C C . ASN A 1 209 ? -0.309 -7.207 -19.102 1.00 93.56 209 ASN A C 1
ATOM 1563 O O . ASN A 1 209 ? -1.266 -6.453 -18.993 1.00 93.56 209 ASN A O 1
ATOM 1567 N N . SER A 1 210 ? 0.869 -6.949 -18.533 1.00 95.50 210 SER A N 1
ATOM 1568 C CA . SER A 1 210 ? 1.144 -5.793 -17.682 1.00 95.50 210 SER A CA 1
ATOM 1569 C C . SER A 1 210 ? 1.880 -4.676 -18.413 1.00 95.50 210 SER A C 1
ATOM 1571 O O . SER A 1 210 ? 2.632 -4.931 -19.362 1.00 95.50 210 SER A O 1
ATOM 1573 N N . SER A 1 211 ? 1.728 -3.450 -17.915 1.00 95.12 211 SER A N 1
ATOM 1574 C CA . SER A 1 211 ? 2.444 -2.273 -18.404 1.00 95.12 211 SER A CA 1
ATOM 1575 C C . SER A 1 211 ? 3.293 -1.604 -17.320 1.00 95.12 211 SER A C 1
ATOM 1577 O O . SER A 1 211 ? 3.065 -1.776 -16.119 1.00 95.12 211 SER A O 1
ATOM 1579 N N . ALA A 1 212 ? 4.317 -0.865 -17.749 1.00 95.31 212 ALA A N 1
ATOM 1580 C CA . ALA A 1 212 ? 5.195 -0.132 -16.843 1.00 95.31 212 ALA A CA 1
ATOM 1581 C C . ALA A 1 212 ? 5.689 1.191 -17.443 1.00 95.31 212 ALA A C 1
ATOM 1583 O O . ALA A 1 212 ? 6.285 1.206 -18.515 1.00 95.31 212 ALA A O 1
ATOM 1584 N N . ALA A 1 213 ? 5.536 2.292 -16.717 1.00 93.62 213 ALA A N 1
ATOM 1585 C CA . ALA A 1 213 ? 6.222 3.551 -16.988 1.00 93.62 213 ALA A CA 1
ATOM 1586 C C . ALA A 1 213 ? 7.229 3.826 -15.868 1.00 93.62 213 ALA A C 1
ATOM 1588 O O . ALA A 1 213 ? 6.884 3.703 -14.691 1.00 93.62 213 ALA A O 1
ATOM 1589 N N . VAL A 1 214 ? 8.460 4.189 -16.225 1.00 93.56 214 VAL A N 1
ATOM 1590 C CA . VAL A 1 214 ? 9.494 4.585 -15.264 1.00 93.56 214 VAL A CA 1
ATOM 1591 C C . VAL A 1 214 ? 10.114 5.918 -15.674 1.00 93.56 214 VAL A C 1
ATOM 1593 O O . VAL A 1 214 ? 10.246 6.187 -16.864 1.00 93.56 214 VAL A O 1
ATOM 1596 N N . GLY A 1 215 ? 10.459 6.753 -14.696 1.00 90.19 215 GLY A N 1
ATOM 1597 C CA . GLY A 1 215 ? 11.126 8.031 -14.924 1.00 90.19 215 GLY A CA 1
ATOM 1598 C C . GLY A 1 215 ? 12.639 7.934 -15.116 1.00 90.19 215 GLY A C 1
ATOM 1599 O O . GLY A 1 215 ? 13.229 6.859 -15.264 1.00 90.19 215 GLY A O 1
ATOM 1600 N N . GLU A 1 216 ? 13.286 9.101 -15.077 1.00 91.25 216 GLU A N 1
ATOM 1601 C CA . GLU A 1 216 ? 14.727 9.242 -15.295 1.00 91.25 216 GLU A CA 1
ATOM 1602 C C . GLU A 1 216 ? 15.547 8.378 -14.321 1.00 91.25 216 GLU A C 1
ATOM 1604 O O . GLU A 1 216 ? 15.239 8.265 -13.134 1.00 91.25 216 GLU A O 1
ATOM 1609 N N . HIS A 1 217 ? 16.606 7.743 -14.833 1.00 92.38 217 HIS A N 1
ATOM 1610 C CA . HIS A 1 217 ? 17.458 6.801 -14.086 1.00 92.38 217 HIS A CA 1
ATOM 1611 C C . HIS A 1 217 ? 16.726 5.567 -13.532 1.00 92.38 217 HIS A C 1
ATOM 1613 O O . HIS A 1 217 ? 17.304 4.796 -12.764 1.00 92.38 217 HIS A O 1
ATOM 1619 N N . GLY A 1 218 ? 15.479 5.354 -13.947 1.00 91.25 218 GLY A N 1
ATOM 1620 C CA . GLY A 1 218 ? 14.707 4.183 -13.599 1.00 91.25 218 GLY A CA 1
ATOM 1621 C C . GLY A 1 218 ? 15.225 2.902 -14.243 1.00 91.25 218 GLY A C 1
ATOM 1622 O O . GLY A 1 218 ? 15.875 2.908 -15.292 1.00 91.25 218 GLY A O 1
ATOM 1623 N N . ILE A 1 219 ? 14.918 1.773 -13.610 1.00 93.25 219 ILE A N 1
ATOM 1624 C CA . ILE A 1 219 ? 15.279 0.440 -14.103 1.00 93.25 219 ILE A CA 1
ATOM 1625 C C . ILE A 1 219 ? 14.019 -0.415 -14.164 1.00 93.25 219 ILE A C 1
ATOM 1627 O O . ILE A 1 219 ? 13.267 -0.466 -13.197 1.00 93.25 219 ILE A O 1
ATOM 1631 N N . ILE A 1 220 ? 13.816 -1.135 -15.270 1.00 94.44 220 ILE A N 1
ATOM 1632 C CA . ILE A 1 220 ? 12.721 -2.102 -15.412 1.00 94.44 220 ILE A CA 1
ATOM 1633 C C . ILE A 1 220 ? 13.291 -3.520 -15.512 1.00 94.44 220 ILE A C 1
ATOM 1635 O O . ILE A 1 220 ? 14.101 -3.817 -16.391 1.00 94.44 220 ILE A O 1
ATOM 1639 N N . PHE A 1 221 ? 12.814 -4.416 -14.648 1.00 94.25 221 PHE A N 1
ATOM 1640 C CA . PHE A 1 221 ? 13.000 -5.861 -14.752 1.00 94.25 221 PHE A CA 1
ATOM 1641 C C . PHE A 1 221 ? 11.671 -6.518 -15.115 1.00 94.25 221 PHE A C 1
ATOM 1643 O O . PHE A 1 221 ? 10.729 -6.485 -14.329 1.00 94.25 221 PHE A O 1
ATOM 1650 N N . ALA A 1 222 ? 11.600 -7.163 -16.276 1.00 92.88 222 ALA A N 1
ATOM 1651 C CA . ALA A 1 222 ? 10.415 -7.902 -16.697 1.00 92.88 222 ALA A CA 1
ATOM 1652 C C . ALA A 1 222 ? 10.763 -9.380 -16.915 1.00 92.88 222 ALA A C 1
ATOM 1654 O O . ALA A 1 222 ? 11.651 -9.702 -17.706 1.00 92.88 222 ALA A O 1
ATOM 1655 N N . SER A 1 223 ? 10.084 -10.292 -16.211 1.00 89.50 223 SER A N 1
ATOM 1656 C CA . SER A 1 223 ? 10.241 -11.742 -16.442 1.00 89.50 223 SER A CA 1
ATOM 1657 C C . SER A 1 223 ? 9.342 -12.265 -17.571 1.00 89.50 223 SER A C 1
ATOM 1659 O O . SER A 1 223 ? 9.507 -13.398 -18.034 1.00 89.50 223 SER A O 1
ATOM 1661 N N . ARG A 1 224 ? 8.401 -11.430 -18.025 1.00 83.50 224 ARG A N 1
ATOM 1662 C CA . ARG A 1 224 ? 7.456 -11.658 -19.123 1.00 83.50 224 ARG A CA 1
ATOM 1663 C C . ARG A 1 224 ? 7.494 -10.484 -20.102 1.00 83.50 224 ARG A C 1
ATOM 1665 O O . ARG A 1 224 ? 8.074 -9.443 -19.810 1.00 83.50 224 ARG A O 1
ATOM 1672 N N . ILE A 1 225 ? 6.902 -10.669 -21.281 1.00 79.38 225 ILE A N 1
ATOM 1673 C CA . ILE A 1 225 ? 6.746 -9.585 -22.258 1.00 79.38 225 ILE A CA 1
ATOM 1674 C C . ILE A 1 225 ? 5.725 -8.588 -21.699 1.00 79.38 225 ILE A C 1
ATOM 1676 O O . ILE A 1 225 ? 4.625 -8.993 -21.331 1.00 79.38 225 ILE A O 1
ATOM 1680 N N . LEU A 1 226 ? 6.100 -7.311 -21.641 1.00 79.31 226 LEU A N 1
ATOM 1681 C CA . LEU A 1 226 ? 5.200 -6.217 -21.278 1.00 79.31 226 LEU A CA 1
ATOM 1682 C C . LEU A 1 226 ? 4.276 -5.884 -22.447 1.00 79.31 226 LEU A C 1
ATOM 1684 O O . LEU A 1 226 ? 4.715 -5.913 -23.599 1.00 79.31 226 LEU A O 1
ATOM 1688 N N . GLU A 1 227 ? 3.031 -5.508 -22.158 1.00 80.12 227 GLU A N 1
ATOM 1689 C CA . GLU A 1 227 ? 2.144 -4.951 -23.188 1.00 80.12 227 GLU A CA 1
ATOM 1690 C C . GLU A 1 227 ? 2.681 -3.620 -23.701 1.00 80.12 227 GLU A C 1
ATOM 1692 O O . GLU A 1 227 ? 2.674 -3.355 -24.903 1.00 80.12 227 GLU A O 1
ATOM 1697 N N . SER A 1 228 ? 3.182 -2.790 -22.787 1.00 82.12 228 SER A N 1
ATOM 1698 C CA . SER A 1 228 ? 3.850 -1.538 -23.113 1.00 82.12 228 SER A CA 1
ATOM 1699 C C . SER A 1 228 ? 4.834 -1.133 -22.021 1.00 82.12 228 SER A C 1
ATOM 1701 O O . SER A 1 228 ? 4.698 -1.528 -20.860 1.00 82.12 228 SER A O 1
ATOM 1703 N N . PHE A 1 229 ? 5.845 -0.354 -22.409 1.00 83.06 229 PHE A N 1
ATOM 1704 C CA . PHE A 1 229 ? 6.717 0.312 -21.456 1.00 83.06 229 PHE A CA 1
ATOM 1705 C C . PHE A 1 229 ? 7.205 1.671 -21.953 1.00 83.06 229 PHE A C 1
ATOM 1707 O O . PHE A 1 229 ? 7.358 1.873 -23.160 1.00 83.06 229 PHE A O 1
ATOM 1714 N N . THR A 1 230 ? 7.494 2.560 -21.003 1.00 84.12 230 THR A N 1
ATOM 1715 C CA . THR A 1 230 ? 8.099 3.879 -21.236 1.00 84.12 230 THR A CA 1
ATOM 1716 C C . THR A 1 230 ? 9.248 4.094 -20.250 1.00 84.12 230 THR A C 1
ATOM 1718 O O . THR A 1 230 ? 9.128 3.716 -19.083 1.00 84.12 230 THR A O 1
ATOM 1721 N N . ILE A 1 231 ? 10.345 4.677 -20.742 1.00 75.19 231 ILE A N 1
ATOM 1722 C CA . ILE A 1 231 ? 11.524 5.140 -19.990 1.00 75.19 231 ILE A CA 1
ATOM 1723 C C . ILE A 1 231 ? 11.790 6.584 -20.416 1.00 75.19 231 ILE A C 1
ATOM 1725 O O . ILE A 1 231 ? 11.638 6.840 -21.637 1.00 75.19 231 ILE A O 1
#

pLDDT: mean 78.59, std 19.43, range [24.72, 98.12]

Radius of gyration: 18.57 Å; chains: 1; bounding box: 38×37×60 Å